Protein 2XU2 (pdb70)

Structure (mmCIF, N/CA/C/O backbone):
data_2XU2
#
_entry.id   2XU2
#
_cell.length_a   90.830
_cell.length_b   90.830
_cell.length_c   118.850
_cell.angle_alpha   90.00
_cell.angle_beta   90.00
_cell.angle_gamma   90.00
#
_symmetry.space_group_name_H-M   'I 41 2 2'
#
loop_
_entity.id
_entity.type
_entity.pdbx_description
1 polymer 'UPF0271 PROTEIN PA4511'
2 non-polymer 'CITRIC ACID'
3 water water
#
loop_
_atom_site.group_PDB
_atom_site.id
_atom_site.type_symbol
_atom_site.label_atom_id
_atom_site.label_alt_id
_atom_site.label_comp_id
_atom_site.label_asym_id
_atom_site.label_entity_id
_atom_site.label_seq_id
_atom_site.pdbx_PDB_ins_code
_atom_site.Cartn_x
_atom_site.Cartn_y
_atom_site.Cartn_z
_atom_site.occupancy
_atom_site.B_iso_or_equiv
_atom_site.auth_seq_id
_atom_site.auth_comp_id
_atom_site.auth_asym_id
_atom_site.auth_atom_id
_atom_site.pdbx_PDB_model_num
ATOM 1 N N . ARG A 1 8 ? 13.486 7.157 4.139 1.00 76.20 8 ARG A N 1
ATOM 2 C CA . ARG A 1 8 ? 12.913 6.123 5.042 1.00 74.00 8 ARG A CA 1
ATOM 3 C C . ARG A 1 8 ? 13.962 5.636 6.070 1.00 73.88 8 ARG A C 1
ATOM 4 O O . ARG A 1 8 ? 14.185 6.309 7.084 1.00 73.71 8 ARG A O 1
ATOM 6 N N . ILE A 1 9 ? 14.618 4.500 5.812 1.00 67.43 9 ILE A N 1
ATOM 7 C CA . ILE A 1 9 ? 15.557 3.915 6.785 1.00 65.14 9 ILE A CA 1
ATOM 8 C C . ILE A 1 9 ? 16.887 4.673 6.817 1.00 64.09 9 ILE A C 1
ATOM 9 O O . ILE A 1 9 ? 17.370 5.140 5.787 1.00 64.41 9 ILE A O 1
ATOM 14 N N . LEU A 1 10 ? 17.457 4.805 8.014 1.00 63.70 10 LEU A N 1
ATOM 15 C CA . LEU A 1 10 ? 18.700 5.554 8.220 1.00 60.52 10 LEU A CA 1
ATOM 16 C C . LEU A 1 10 ? 19.889 4.602 8.163 1.00 55.71 10 LEU A C 1
ATOM 17 O O . LEU A 1 10 ? 19.793 3.471 8.621 1.00 52.54 10 LEU A O 1
ATOM 22 N N . LEU A 1 11 ? 20.993 5.066 7.582 1.00 54.14 11 LEU A N 1
ATOM 23 C CA . LEU A 1 11 ? 22.255 4.314 7.575 1.00 54.15 11 LEU A CA 1
ATOM 24 C C . LEU A 1 11 ? 23.137 4.710 8.741 1.00 52.81 11 LEU A C 1
ATOM 25 O O . LEU A 1 11 ? 23.411 5.899 8.936 1.00 51.19 11 LEU A O 1
ATOM 30 N N . ASN A 1 12 ? 23.601 3.713 9.494 1.00 51.32 12 ASN A N 1
ATOM 31 C CA . ASN A 1 12 ? 24.558 3.948 10.581 1.00 49.93 12 ASN A CA 1
ATOM 32 C C . ASN A 1 12 ? 25.883 3.224 10.329 1.00 48.56 12 ASN A C 1
ATOM 33 O O . ASN A 1 12 ? 25.958 2.314 9.501 1.00 48.04 12 ASN A O 1
ATOM 38 N N . CYS A 1 13 ? 26.937 3.661 11.009 1.00 47.38 13 CYS A N 1
ATOM 39 C CA . CYS A 1 13 ? 28.264 3.073 10.805 1.00 47.91 13 CYS A CA 1
ATOM 40 C C . CYS A 1 13 ? 29.169 3.383 11.982 1.00 47.47 13 CYS A C 1
ATOM 41 O O . CYS A 1 13 ? 29.269 4.536 12.410 1.00 49.93 13 CYS A O 1
ATOM 44 N N . ASP A 1 14 ? 29.817 2.350 12.504 1.00 46.16 14 ASP A N 1
ATOM 45 C CA . ASP A 1 14 ? 30.743 2.500 13.614 1.00 46.79 14 ASP A CA 1
ATOM 46 C C . ASP A 1 14 ? 32.014 3.197 13.144 1.00 47.02 14 ASP A C 1
ATOM 47 O O . ASP A 1 14 ? 32.708 2.697 12.261 1.00 53.18 14 ASP A O 1
ATOM 52 N N . MET A 1 15 ? 32.315 4.345 13.744 1.00 47.58 15 MET A N 1
ATOM 53 C CA . MET A 1 15 ? 33.430 5.192 13.311 1.00 48.21 15 MET A CA 1
ATOM 54 C C . MET A 1 15 ? 34.178 5.801 14.513 1.00 47.74 15 MET A C 1
ATOM 55 O O . MET A 1 15 ? 33.760 5.652 15.653 1.00 47.33 15 MET A O 1
ATOM 60 N N . GLY A 1 16 ? 35.288 6.483 14.244 1.00 47.87 16 GLY A N 1
ATOM 61 C CA . GLY A 1 16 ? 36.159 7.009 15.292 1.00 47.16 16 GLY A CA 1
ATOM 62 C C . GLY A 1 16 ? 36.778 5.895 16.112 1.00 46.16 16 GLY A C 1
ATOM 63 O O . GLY A 1 16 ? 36.965 6.035 17.328 1.00 44.61 16 GLY A O 1
ATOM 64 N N . GLU A 1 17 ? 37.078 4.783 15.433 1.00 45.70 17 GLU A N 1
ATOM 65 C CA . GLU A 1 17 ? 37.544 3.557 16.076 1.00 43.41 17 GLU A CA 1
ATOM 66 C C . GLU A 1 17 ? 39.050 3.340 15.900 1.00 41.83 17 GLU A C 1
ATOM 67 O O . GLU A 1 17 ? 39.615 2.316 16.340 1.00 40.20 17 GLU A O 1
ATOM 73 N N . SER A 1 18 ? 39.698 4.322 15.290 1.00 38.92 18 SER A N 1
ATOM 74 C CA . SER A 1 18 ? 41.156 4.437 15.351 1.00 39.91 18 SER A CA 1
ATOM 75 C C . SER A 1 18 ? 41.588 4.633 16.808 1.00 37.16 18 SER A C 1
ATOM 76 O O . SER A 1 18 ? 40.762 4.935 17.673 1.00 36.93 18 SER A O 1
ATOM 79 N N . PHE A 1 19 ? 42.875 4.445 17.072 1.00 36.81 19 PHE A N 1
ATOM 80 C CA . PHE A 1 19 ? 43.420 4.532 18.431 1.00 35.75 19 PHE A CA 1
ATOM 81 C C . PHE A 1 19 ? 44.922 4.735 18.340 1.00 37.46 19 PHE A C 1
ATOM 82 O O . PHE A 1 19 ? 45.623 3.951 17.700 1.00 41.75 19 PHE A O 1
ATOM 90 N N . GLY A 1 20 ? 45.405 5.809 18.954 1.00 38.80 20 GLY A N 1
ATOM 91 C CA . GLY A 1 20 ? 46.797 6.257 18.806 1.00 37.95 20 GLY A CA 1
ATOM 92 C C . GLY A 1 20 ? 47.260 6.338 17.370 1.00 38.37 20 GLY A C 1
ATOM 93 O O . GLY A 1 20 ? 46.615 6.968 16.543 1.00 43.85 20 GLY A O 1
ATOM 94 N N . ALA A 1 21 ? 48.372 5.668 17.081 1.00 38.02 21 ALA A N 1
ATOM 95 C CA . ALA A 1 21 ? 48.938 5.572 15.737 1.00 40.00 21 ALA A CA 1
ATOM 96 C C . ALA A 1 21 ? 48.198 4.589 14.824 1.00 40.55 21 ALA A C 1
ATOM 97 O O . ALA A 1 21 ? 48.463 4.581 13.630 1.00 41.90 21 ALA A O 1
ATOM 99 N N . TRP A 1 22 ? 47.305 3.761 15.387 1.00 39.68 22 TRP A N 1
ATOM 100 C CA . TRP A 1 22 ? 46.552 2.769 14.610 1.00 41.65 22 TRP A CA 1
ATOM 101 C C . TRP A 1 22 ? 45.271 3.319 14.005 1.00 44.17 22 TRP A C 1
ATOM 102 O O . TRP A 1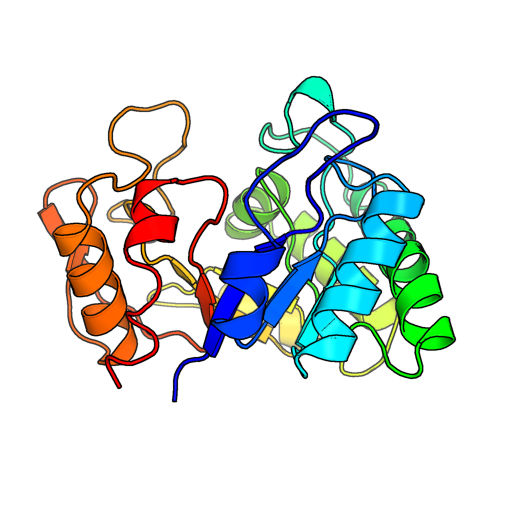 22 ? 44.454 3.957 14.687 1.00 45.20 22 TRP A O 1
ATOM 113 N N . ARG A 1 23 ? 45.078 3.001 12.737 1.00 49.39 23 ARG A N 1
ATOM 114 C CA . ARG A 1 23 ? 43.895 3.396 11.996 1.00 55.55 23 ARG A CA 1
ATOM 115 C C . ARG A 1 23 ? 42.896 2.231 11.929 1.00 52.74 23 ARG A C 1
ATOM 116 O O . ARG A 1 23 ? 43.275 1.092 11.683 1.00 54.24 23 ARG A O 1
ATOM 124 N N . MET A 1 24 ? 41.625 2.527 12.173 1.00 50.56 24 MET A N 1
ATOM 125 C CA . MET A 1 24 ? 40.544 1.590 11.881 1.00 52.59 24 MET A CA 1
ATOM 126 C C . MET A 1 24 ? 39.525 2.247 10.951 1.00 52.80 24 MET A C 1
ATOM 127 O O . MET A 1 24 ? 39.225 3.439 11.072 1.00 50.77 24 MET A O 1
ATOM 132 N N . GLY A 1 25 ? 39.002 1.451 10.025 1.00 49.91 25 GLY A N 1
ATOM 133 C CA . GLY A 1 25 ? 37.992 1.902 9.078 1.00 50.20 25 GLY A CA 1
ATOM 134 C C . GLY A 1 25 ? 38.530 2.867 8.047 1.00 52.05 25 GLY A C 1
ATOM 135 O O . GLY A 1 25 ? 39.729 2.883 7.756 1.00 52.19 25 GLY A O 1
ATOM 136 N N . ASP A 1 26 ? 37.624 3.676 7.499 1.00 54.21 26 ASP A N 1
ATOM 137 C CA . ASP A 1 26 ? 37.969 4.723 6.543 1.00 55.46 26 ASP A CA 1
ATOM 138 C C . ASP A 1 26 ? 36.931 5.831 6.690 1.00 53.18 26 ASP A C 1
ATOM 139 O O . ASP A 1 26 ? 36.125 6.071 5.789 1.00 52.35 26 ASP A O 1
ATOM 144 N N . ASP A 1 27 ? 36.972 6.497 7.839 1.00 49.90 27 ASP A N 1
ATOM 145 C CA . ASP A 1 27 ? 35.942 7.453 8.250 1.00 50.46 27 ASP A CA 1
ATOM 146 C C . ASP A 1 27 ? 35.702 8.579 7.254 1.00 51.32 27 ASP A C 1
ATOM 147 O O . ASP A 1 27 ? 34.577 9.030 7.100 1.00 50.25 27 ASP A O 1
ATOM 152 N N . VAL A 1 28 ? 36.762 9.030 6.589 1.00 52.79 28 VAL A N 1
ATOM 153 C CA . VAL A 1 28 ? 36.661 10.126 5.622 1.00 54.23 28 VAL A CA 1
ATOM 154 C C . VAL A 1 28 ? 35.778 9.764 4.423 1.00 55.80 28 VAL A C 1
ATOM 155 O O . VAL A 1 28 ? 35.110 10.630 3.857 1.00 55.82 28 VAL A O 1
ATOM 159 N N . HIS A 1 29 ? 35.767 8.487 4.051 1.00 57.79 29 HIS A N 1
ATOM 160 C CA . HIS A 1 29 ? 34.936 8.013 2.941 1.00 61.11 29 HIS A CA 1
ATOM 161 C C . HIS A 1 29 ? 33.511 7.708 3.401 1.00 59.65 29 HIS A C 1
ATOM 162 O O . HIS A 1 29 ? 32.547 8.059 2.731 1.00 58.75 29 HIS A O 1
ATOM 169 N N . SER A 1 30 ? 33.387 7.082 4.560 1.00 57.22 30 SER A N 1
ATOM 170 C CA . SER A 1 30 ? 32.110 6.563 5.008 1.00 58.24 30 SER A CA 1
ATOM 171 C C . SER A 1 30 ? 31.205 7.636 5.593 1.00 57.08 30 SER A C 1
ATOM 172 O O . SER A 1 30 ? 29.982 7.533 5.512 1.00 55.52 30 SER A O 1
ATOM 175 N N . MET A 1 31 ? 31.803 8.664 6.182 1.00 54.57 31 MET A N 1
ATOM 176 C CA . MET A 1 31 ? 31.030 9.704 6.862 1.00 56.11 31 MET A CA 1
ATOM 177 C C . MET A 1 31 ? 30.027 10.424 5.942 1.00 55.93 31 MET A C 1
ATOM 178 O O . MET A 1 31 ? 28.875 10.635 6.340 1.00 54.58 31 MET A O 1
ATOM 183 N N . PRO A 1 32 ? 30.453 10.803 4.719 1.00 56.93 32 PRO A N 1
ATOM 184 C CA . PRO A 1 32 ? 29.512 11.500 3.829 1.00 60.95 32 PRO A CA 1
ATOM 185 C C . PRO A 1 32 ? 28.371 10.647 3.289 1.00 59.55 32 PRO A C 1
ATOM 186 O O . PRO A 1 32 ? 27.462 11.187 2.662 1.00 63.63 32 PRO A O 1
ATOM 190 N N . LEU A 1 33 ? 28.422 9.335 3.507 1.00 58.03 33 LEU A N 1
ATOM 191 C CA . LEU A 1 33 ? 27.427 8.429 2.941 1.00 57.15 33 LEU A CA 1
ATOM 192 C C . LEU A 1 33 ? 26.372 7.967 3.956 1.00 55.83 33 LEU A C 1
ATOM 193 O O . LEU A 1 33 ? 25.372 7.340 3.574 1.00 57.75 33 LEU A O 1
ATOM 198 N N . VAL A 1 34 ? 26.574 8.285 5.234 1.00 54.01 34 VAL A N 1
ATOM 199 C CA . VAL A 1 34 ? 25.697 7.778 6.298 1.00 52.74 34 VAL A CA 1
ATOM 200 C C . VAL A 1 34 ? 24.914 8.896 6.992 1.00 53.46 34 VAL A C 1
ATOM 201 O O . VAL A 1 34 ? 25.233 10.078 6.863 1.00 56.21 34 VAL A O 1
ATOM 205 N N . ASP A 1 35 ? 23.870 8.504 7.712 1.00 56.20 35 ASP A N 1
ATOM 206 C CA . ASP A 1 35 ? 23.047 9.447 8.471 1.00 57.49 35 ASP A CA 1
ATOM 207 C C . ASP A 1 35 ? 23.482 9.550 9.927 1.00 54.80 35 ASP A C 1
ATOM 208 O O . ASP A 1 35 ? 23.207 10.551 10.593 1.00 54.68 35 ASP A O 1
ATOM 213 N N . GLN A 1 36 ? 24.172 8.511 10.396 1.00 52.65 36 GLN A N 1
ATOM 214 C CA . GLN A 1 36 ? 24.428 8.289 11.809 1.00 50.19 36 GLN A CA 1
ATOM 215 C C . GLN A 1 36 ? 25.851 7.742 12.015 1.00 48.57 36 GLN A C 1
ATOM 216 O O . GLN A 1 36 ? 26.233 6.745 11.396 1.00 52.84 36 GLN A O 1
ATOM 222 N N . ALA A 1 37 ? 26.626 8.399 12.872 1.00 46.62 37 ALA A N 1
ATOM 223 C CA . ALA A 1 37 ? 28.013 8.004 13.172 1.00 45.83 37 ALA A CA 1
ATOM 224 C C . ALA A 1 37 ? 28.094 7.557 14.621 1.00 44.69 37 ALA A C 1
ATOM 225 O O . ALA A 1 37 ? 27.971 8.382 15.519 1.00 41.72 37 ALA A O 1
ATOM 227 N N . ASN A 1 38 ? 28.266 6.250 14.833 1.00 42.74 38 ASN A N 1
ATOM 228 C CA . ASN A 1 38 ? 28.389 5.671 16.171 1.00 41.35 38 ASN A CA 1
ATOM 229 C C . ASN A 1 38 ? 29.863 5.770 16.589 1.00 41.87 38 ASN A C 1
ATOM 230 O O . ASN A 1 38 ? 30.693 4.981 16.137 1.00 40.09 38 ASN A O 1
ATOM 235 N N . LEU A 1 39 ? 30.204 6.763 17.413 1.00 41.71 39 LEU A N 1
ATOM 236 C CA . LEU A 1 39 ? 31.621 7.064 17.700 1.00 39.59 39 LEU A CA 1
ATOM 237 C C . LEU A 1 39 ? 32.137 6.410 18.982 1.00 38.31 39 LEU A C 1
ATOM 238 O O . LEU A 1 39 ? 31.499 6.475 20.029 1.00 36.40 39 LEU A O 1
ATOM 243 N N . ALA A 1 40 ? 33.307 5.783 18.883 1.00 39.29 40 ALA A N 1
ATOM 244 C CA . ALA A 1 40 ? 33.950 5.142 20.030 1.00 38.21 40 ALA A CA 1
ATOM 245 C C . ALA A 1 40 ? 34.207 6.153 21.148 1.00 38.61 40 ALA A C 1
ATOM 246 O O . ALA A 1 40 ? 34.326 7.367 20.895 1.00 36.69 40 ALA A O 1
ATOM 248 N N . CYS A 1 41 ? 34.328 5.644 22.377 1.00 37.57 41 CYS A N 1
ATOM 249 C CA . CYS A 1 41 ? 34.489 6.506 23.556 1.00 37.88 41 CYS A CA 1
ATOM 250 C C . CYS A 1 41 ? 35.711 6.152 24.424 1.00 38.42 41 CYS A C 1
ATOM 251 O O . CYS A 1 41 ? 35.747 6.498 25.602 1.00 38.61 41 CYS A O 1
ATOM 254 N N . GLY A 1 42 ? 36.700 5.460 23.844 1.00 37.43 42 GLY A N 1
ATOM 255 C CA . GLY A 1 42 ? 37.971 5.212 24.509 1.00 36.09 42 GLY A CA 1
ATOM 256 C C . GLY A 1 42 ? 38.110 3.907 25.266 1.00 38.36 42 GLY A C 1
ATOM 257 O O . GLY A 1 42 ? 39.168 3.641 25.833 1.00 38.35 42 GLY A O 1
ATOM 258 N N . PHE A 1 43 ? 37.060 3.090 25.275 1.00 36.75 43 PHE A N 1
ATOM 259 C CA . PHE A 1 43 ? 37.076 1.833 26.019 1.00 36.10 43 PHE A CA 1
ATOM 260 C C . PHE A 1 43 ? 37.436 0.666 25.110 1.00 36.75 43 PHE A C 1
ATOM 261 O O . PHE A 1 43 ? 38.097 -0.270 25.556 1.00 37.24 43 PHE A O 1
ATOM 269 N N . HIS A 1 44 ? 36.984 0.696 23.855 1.00 35.90 44 HIS A N 1
ATOM 270 C CA . HIS A 1 44 ? 37.426 -0.310 22.864 1.00 36.71 44 HIS A CA 1
ATOM 271 C C . HIS A 1 44 ? 38.293 0.276 21.761 1.00 38.14 44 HIS A C 1
ATOM 272 O O . HIS A 1 44 ? 38.879 -0.462 20.955 1.00 40.61 44 HIS A O 1
ATOM 279 N N . ALA A 1 45 ? 38.364 1.605 21.741 1.00 36.21 45 ALA A N 1
ATOM 280 C CA . ALA A 1 45 ? 38.922 2.353 20.636 1.00 37.55 45 ALA A CA 1
ATOM 281 C C . ALA A 1 45 ? 38.594 3.822 20.881 1.00 37.77 45 ALA A C 1
ATOM 282 O O . ALA A 1 45 ? 37.833 4.147 21.785 1.00 35.67 45 ALA A O 1
ATOM 284 N N . GLY A 1 46 ? 39.144 4.692 20.046 1.00 38.57 46 GLY A N 1
ATOM 285 C CA . GLY A 1 46 ? 38.844 6.112 20.107 1.00 40.31 46 GLY A CA 1
ATOM 286 C C . GLY A 1 46 ? 39.468 6.797 21.303 1.00 38.12 46 GLY A C 1
ATOM 287 O O . GLY A 1 46 ? 38.775 7.101 22.262 1.00 38.08 46 GLY A O 1
ATOM 288 N N . ASP A 1 47 ? 40.778 7.026 21.247 1.00 41.75 47 ASP A N 1
ATOM 289 C CA . ASP A 1 47 ? 41.460 7.929 22.202 1.00 43.80 47 ASP A CA 1
ATOM 290 C C . ASP A 1 47 ? 40.884 9.355 22.088 1.00 44.00 47 ASP A C 1
ATOM 291 O O . ASP A 1 47 ? 40.137 9.648 21.157 1.00 43.60 47 ASP A O 1
ATOM 296 N N . PRO A 1 48 ? 41.211 10.243 23.042 1.00 44.20 48 PRO A N 1
ATOM 297 C CA . PRO A 1 48 ? 40.573 11.563 23.008 1.00 43.56 48 PRO A CA 1
ATOM 298 C C . PRO A 1 48 ? 40.761 12.355 21.701 1.00 43.12 48 PRO A C 1
ATOM 299 O O . PRO A 1 48 ? 39.788 12.912 21.192 1.00 42.77 48 PRO A O 1
ATOM 303 N N . LEU A 1 49 ? 41.974 12.373 21.150 1.00 43.06 49 LEU A N 1
ATOM 304 C CA . LEU A 1 49 ? 42.243 13.096 19.881 1.00 42.85 49 LEU A CA 1
ATOM 305 C C . LEU A 1 49 ? 41.491 12.482 18.683 1.00 41.66 49 LEU A C 1
ATOM 306 O O . LEU A 1 49 ? 40.889 13.200 17.901 1.00 39.79 49 LEU A O 1
ATOM 311 N N . THR A 1 50 ? 41.487 11.153 18.569 1.00 42.03 50 THR A N 1
ATOM 312 C CA . THR A 1 50 ? 40.641 10.469 17.580 1.00 42.31 50 THR A CA 1
ATOM 313 C C . THR A 1 50 ? 39.162 10.845 17.719 1.00 42.00 50 THR A C 1
ATOM 314 O O . THR A 1 50 ? 38.456 11.030 16.722 1.00 40.90 50 THR A O 1
ATOM 318 N N . MET A 1 51 ? 38.702 10.975 18.959 1.00 42.85 51 MET A N 1
ATOM 319 C CA . MET A 1 51 ? 37.314 11.350 19.230 1.00 41.36 51 MET A CA 1
ATOM 320 C C . MET A 1 51 ? 36.999 12.751 18.738 1.00 42.67 51 MET A C 1
ATOM 321 O O . MET A 1 51 ? 35.995 12.957 18.052 1.00 42.08 51 MET A O 1
ATOM 326 N N . ARG A 1 52 ? 37.866 13.702 19.073 1.00 42.48 52 ARG A N 1
ATOM 327 C CA . ARG A 1 52 ? 37.751 15.064 18.563 1.00 44.95 52 ARG A CA 1
ATOM 328 C C . ARG A 1 52 ? 37.656 15.058 17.041 1.00 46.16 52 ARG A C 1
ATOM 329 O O . ARG A 1 52 ? 36.797 15.721 16.473 1.00 48.54 52 ARG A O 1
ATOM 337 N N . ARG A 1 53 ? 38.541 14.307 16.386 1.00 48.39 53 ARG A N 1
ATOM 338 C CA . ARG A 1 53 ? 38.569 14.248 14.922 1.00 49.81 53 ARG A CA 1
ATOM 339 C C . ARG A 1 53 ? 37.305 13.634 14.319 1.00 46.88 53 ARG A C 1
ATOM 340 O O . ARG A 1 53 ? 36.767 14.153 13.346 1.00 47.16 53 ARG A O 1
ATOM 348 N N . ALA A 1 54 ? 36.825 12.545 14.909 1.00 44.28 54 ALA A N 1
ATOM 349 C CA . ALA A 1 54 ? 35.591 11.899 14.449 1.00 44.26 54 ALA A CA 1
ATOM 350 C C . ALA A 1 54 ? 34.398 12.8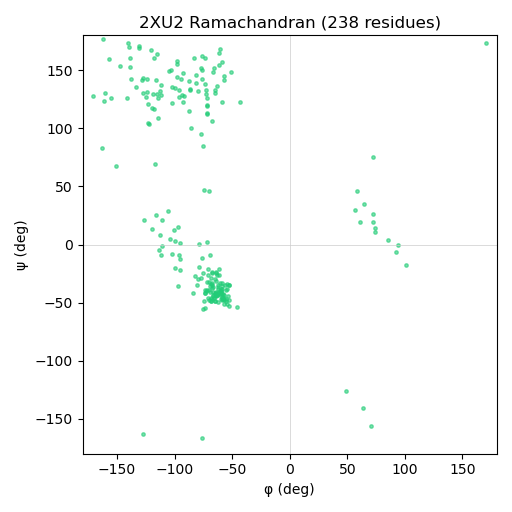39 14.549 1.00 42.94 54 ALA A C 1
ATOM 351 O O . ALA A 1 54 ? 33.566 12.874 13.647 1.00 44.20 54 ALA A O 1
ATOM 353 N N . VAL A 1 55 ? 34.335 13.617 15.627 1.00 43.03 55 VAL A N 1
ATOM 354 C CA . VAL A 1 55 ? 33.246 14.579 15.831 1.00 43.86 55 VAL A CA 1
ATOM 355 C C . VAL A 1 55 ? 33.323 15.729 14.821 1.00 45.55 55 VAL A C 1
ATOM 356 O O . VAL A 1 55 ? 32.331 16.054 14.189 1.00 44.90 55 VAL A O 1
ATOM 360 N N . GLU A 1 56 ? 34.504 16.325 14.659 1.00 49.34 56 GLU A N 1
ATOM 361 C CA . GLU A 1 56 ? 34.716 17.379 13.644 1.00 49.96 56 GLU A CA 1
ATOM 362 C C . GLU A 1 56 ? 34.291 16.885 12.255 1.00 49.46 56 GLU A C 1
ATOM 363 O O . GLU A 1 56 ? 33.639 17.606 11.514 1.00 52.94 56 GLU A O 1
ATOM 369 N N . LEU A 1 57 ? 34.676 15.658 11.909 1.00 46.80 57 LEU A N 1
ATOM 370 C CA . LEU A 1 57 ? 34.325 15.067 10.615 1.00 48.36 57 LEU A CA 1
ATOM 371 C C . LEU A 1 57 ? 32.809 14.874 10.480 1.00 48.43 57 LEU A C 1
ATOM 372 O O . LEU A 1 57 ? 32.241 15.146 9.416 1.00 48.10 57 LEU A O 1
ATOM 377 N N . ALA A 1 58 ? 32.158 14.417 11.555 1.00 47.00 58 ALA A N 1
ATOM 378 C CA . ALA A 1 58 ? 30.698 14.233 11.544 1.00 48.13 58 ALA A CA 1
ATOM 379 C C . ALA A 1 58 ? 29.966 15.575 11.427 1.00 49.65 58 ALA A C 1
ATOM 380 O O . ALA A 1 58 ? 29.006 15.701 10.674 1.00 49.67 58 ALA A O 1
ATOM 382 N N . VAL A 1 59 ? 30.435 16.554 12.199 1.00 49.17 59 VAL A N 1
ATOM 383 C CA . VAL A 1 59 ? 29.897 17.907 12.217 1.00 51.72 59 VAL A CA 1
ATOM 384 C C . VAL A 1 59 ? 29.980 18.530 10.815 1.00 55.24 59 VAL A C 1
ATOM 385 O O . VAL A 1 59 ? 29.040 19.162 10.330 1.00 54.84 59 VAL A O 1
ATOM 389 N N . ARG A 1 60 ? 31.121 18.303 10.181 1.00 56.31 60 ARG A N 1
ATOM 390 C CA . ARG A 1 60 ? 31.439 18.792 8.850 1.00 59.72 60 ARG A CA 1
ATOM 391 C C . ARG A 1 60 ? 30.538 18.234 7.748 1.00 62.84 60 ARG A C 1
ATOM 392 O O . ARG A 1 60 ? 30.399 18.856 6.693 1.00 58.07 60 ARG A O 1
ATOM 400 N N . HIS A 1 61 ? 29.938 17.064 7.982 1.00 65.31 61 HIS A N 1
ATOM 401 C CA . HIS A 1 61 ? 29.070 16.427 6.976 1.00 64.63 61 HIS A CA 1
ATOM 402 C C . HIS A 1 61 ? 27.593 16.363 7.377 1.00 63.13 61 HIS A C 1
ATOM 403 O O . HIS A 1 61 ? 26.798 15.741 6.680 1.00 64.34 61 HIS A O 1
ATOM 410 N N . GLY A 1 62 ? 27.221 17.020 8.472 1.00 61.07 62 GLY A N 1
ATOM 411 C CA . GLY A 1 62 ? 25.820 17.056 8.900 1.00 62.31 62 GLY A CA 1
ATOM 412 C C . GLY A 1 62 ? 25.290 15.753 9.480 1.00 60.64 62 GLY A C 1
ATOM 413 O O . GLY A 1 62 ? 24.073 15.553 9.561 1.00 65.40 62 GLY A O 1
ATOM 414 N N . VAL A 1 63 ? 26.191 14.873 9.909 1.00 57.09 63 VAL A N 1
ATOM 415 C CA . VAL A 1 63 ? 25.802 13.548 10.402 1.00 54.87 63 VAL A CA 1
ATOM 416 C C . VAL A 1 63 ? 25.463 13.547 11.895 1.00 53.98 63 VAL A C 1
ATOM 417 O O . VAL A 1 63 ? 26.123 14.196 12.697 1.00 56.73 63 VAL A O 1
ATOM 421 N N . SER A 1 64 ? 24.431 12.798 12.255 1.00 55.19 64 SER A N 1
ATOM 422 C CA . SER A 1 64 ? 23.995 12.660 13.647 1.00 55.18 64 SER A CA 1
ATOM 423 C C . SER A 1 64 ? 24.997 11.778 14.434 1.00 52.71 64 SER A C 1
ATOM 424 O O . SER A 1 64 ? 25.405 10.720 13.967 1.00 48.14 64 SER A O 1
ATOM 427 N N . ILE A 1 65 ? 25.398 12.226 15.618 1.00 49.78 65 ILE A N 1
ATOM 428 C CA . ILE A 1 65 ? 26.445 11.552 16.367 1.00 48.47 65 ILE A CA 1
ATOM 429 C C . ILE A 1 65 ? 25.849 10.723 17.492 1.00 47.95 65 ILE A C 1
ATOM 430 O O . ILE A 1 65 ? 25.160 11.257 18.357 1.00 51.64 65 ILE A O 1
ATOM 435 N N . GLY A 1 66 ? 26.120 9.422 17.485 1.00 44.89 66 GLY A N 1
ATOM 436 C CA . GLY A 1 66 ? 25.796 8.574 18.626 1.00 44.59 66 GLY A CA 1
ATOM 437 C C . GLY A 1 66 ? 27.023 8.199 19.451 1.00 42.45 66 GLY A C 1
ATOM 438 O O . GLY A 1 66 ? 28.138 8.088 18.936 1.00 42.11 66 GLY A O 1
ATOM 439 N N . ALA A 1 67 ? 26.815 8.003 20.743 1.00 41.00 67 ALA A N 1
ATOM 440 C CA . ALA A 1 67 ? 27.863 7.473 21.603 1.00 41.57 67 ALA A CA 1
ATOM 441 C C . ALA A 1 67 ? 27.884 5.965 21.380 1.00 40.96 67 ALA A C 1
ATOM 442 O O . ALA A 1 67 ? 26.836 5.324 21.377 1.00 43.18 67 ALA A O 1
ATOM 444 N N . HIS A 1 68 ? 29.075 5.414 21.177 1.00 39.48 68 HIS A N 1
ATOM 445 C CA . HIS A 1 68 ? 29.260 3.991 20.886 1.00 40.17 68 HIS A CA 1
ATOM 446 C C . HIS A 1 68 ? 30.088 3.339 22.017 1.00 40.19 68 HIS A C 1
ATOM 447 O O . HIS A 1 68 ? 31.234 2.947 21.801 1.00 38.33 68 HIS A O 1
ATOM 454 N N . PRO A 1 69 ? 29.501 3.223 23.223 1.00 38.70 69 PRO A N 1
ATOM 455 C CA . PRO A 1 69 ? 30.236 2.745 24.398 1.00 38.49 69 PRO A CA 1
ATOM 456 C C . PRO A 1 69 ? 30.450 1.241 24.416 1.00 38.57 69 PRO A C 1
ATOM 457 O O . PRO A 1 69 ? 29.644 0.502 23.865 1.00 38.71 69 PRO A O 1
ATOM 461 N N . ALA A 1 70 ? 31.532 0.806 25.059 1.00 38.54 70 ALA A N 1
ATOM 462 C CA . ALA A 1 70 ? 31.907 -0.600 25.109 1.00 37.72 70 ALA A CA 1
ATOM 463 C C . ALA A 1 70 ? 32.410 -0.975 26.492 1.00 38.99 70 ALA A C 1
ATOM 464 O O . ALA A 1 70 ? 32.629 -0.111 27.357 1.00 36.52 70 ALA A O 1
ATOM 466 N N . TYR A 1 71 ? 32.572 -2.282 26.680 1.00 36.86 71 TYR A N 1
ATOM 467 C CA . TYR A 1 71 ? 33.308 -2.825 27.798 1.00 38.38 71 TYR A CA 1
ATOM 468 C C . TYR A 1 71 ? 34.754 -2.334 27.702 1.00 37.03 71 TYR A C 1
ATOM 469 O O . TYR A 1 71 ? 35.237 -2.039 26.608 1.00 36.46 71 TYR A O 1
ATOM 478 N N . PRO A 1 72 ? 35.450 -2.260 28.843 1.00 37.61 72 PRO A N 1
ATOM 479 C CA . PRO A 1 72 ? 36.854 -1.866 28.839 1.00 38.72 72 PRO A CA 1
ATOM 480 C C . PRO A 1 72 ? 37.734 -3.023 28.369 1.00 40.07 72 PRO A C 1
ATOM 481 O O . PRO A 1 72 ? 38.101 -3.885 29.166 1.00 43.00 72 PRO A O 1
ATOM 485 N N . ASP A 1 73 ? 38.049 -3.035 27.074 1.00 40.45 73 ASP A N 1
ATOM 486 C CA . ASP A 1 73 ? 38.788 -4.136 26.466 1.00 42.18 73 ASP A CA 1
ATOM 487 C C . ASP A 1 73 ? 39.370 -3.713 25.127 1.00 41.04 73 ASP A C 1
ATOM 488 O O . ASP A 1 73 ? 38.782 -4.006 24.071 1.00 40.51 73 ASP A O 1
ATOM 493 N N . LEU A 1 74 ? 40.533 -3.055 25.178 1.00 40.49 74 LEU A N 1
ATOM 494 C CA . LEU A 1 74 ? 41.177 -2.504 23.972 1.00 41.42 74 LEU A CA 1
ATOM 495 C C . LEU A 1 74 ? 41.738 -3.591 23.077 1.00 41.15 74 LEU A C 1
ATOM 496 O O . LEU A 1 74 ? 41.582 -3.545 21.865 1.00 41.62 74 LEU A O 1
ATOM 501 N N . SER A 1 75 ? 42.436 -4.550 23.671 1.00 41.35 75 SER A N 1
ATOM 502 C CA . SER A 1 75 ? 43.069 -5.599 22.889 1.00 41.32 75 SER A CA 1
ATOM 503 C C . SER A 1 75 ? 42.046 -6.512 22.220 1.00 41.71 75 SER A C 1
ATOM 504 O O . SER A 1 75 ? 42.346 -7.132 21.194 1.00 43.30 75 SER A O 1
ATOM 507 N N . GLY A 1 76 ? 40.841 -6.588 22.780 1.00 41.92 76 GLY A N 1
ATOM 508 C CA . GLY A 1 76 ? 39.735 -7.353 22.165 1.00 42.05 76 GLY A CA 1
ATOM 509 C C . GLY A 1 76 ? 38.772 -6.531 21.307 1.00 41.60 76 GLY A C 1
ATOM 510 O O . GLY A 1 76 ? 37.793 -7.068 20.783 1.00 41.04 76 GLY A O 1
ATOM 511 N N . PHE A 1 77 ? 39.046 -5.229 21.177 1.00 41.60 77 PHE A N 1
ATOM 512 C CA . PHE A 1 77 ? 38.204 -4.294 20.409 1.00 42.21 77 PHE A CA 1
ATOM 513 C C . PHE A 1 77 ? 36.746 -4.276 20.919 1.00 42.78 77 PHE A C 1
ATOM 514 O O . PHE A 1 77 ? 35.806 -4.007 20.161 1.00 40.00 77 PHE A O 1
ATOM 522 N N . GLY A 1 78 ? 36.572 -4.543 22.215 1.00 42.62 78 GLY A N 1
ATOM 523 C CA . GLY A 1 78 ? 35.244 -4.596 22.825 1.00 43.71 78 GLY A CA 1
ATOM 524 C C . GLY A 1 78 ? 34.274 -5.641 22.270 1.00 42.67 78 GLY A C 1
ATOM 525 O O . GLY A 1 78 ? 33.058 -5.535 22.486 1.00 40.12 78 GLY A O 1
ATOM 526 N N . ARG A 1 79 ? 34.807 -6.656 21.592 1.00 40.67 79 ARG A N 1
ATOM 527 C CA . ARG A 1 79 ? 33.994 -7.713 20.981 1.00 40.45 79 ARG A CA 1
ATOM 528 C C . ARG A 1 79 ? 33.951 -9.012 21.799 1.00 41.60 79 ARG A C 1
ATOM 529 O O . ARG A 1 79 ? 33.496 -10.040 21.311 1.00 40.56 79 ARG A O 1
ATOM 537 N N . ARG A 1 80 ? 34.413 -8.947 23.048 1.00 40.89 80 ARG A N 1
ATOM 538 C CA . ARG A 1 80 ? 34.408 -10.080 23.948 1.00 40.71 80 ARG A CA 1
ATOM 539 C C . ARG A 1 80 ? 33.547 -9.745 25.145 1.00 40.62 80 ARG A C 1
ATOM 540 O O . ARG A 1 80 ? 33.740 -8.708 25.781 1.00 40.21 80 ARG A O 1
ATOM 548 N N . SER A 1 81 ? 32.618 -10.631 25.474 1.00 41.10 81 SER A N 1
ATOM 549 C CA . SER A 1 81 ? 31.766 -10.428 26.637 1.00 41.79 81 SER A CA 1
ATOM 550 C C . SER A 1 81 ? 32.578 -10.464 27.915 1.00 40.89 81 SER A C 1
ATOM 551 O O . SER A 1 81 ? 33.435 -11.322 28.102 1.00 41.08 81 SER A O 1
ATOM 554 N N . LEU A 1 82 ? 32.321 -9.473 28.762 1.00 42.04 82 LEU A N 1
ATOM 555 C CA . LEU A 1 82 ? 32.993 -9.284 30.033 1.00 39.24 82 LEU A CA 1
ATOM 556 C C . LEU A 1 82 ? 31.900 -9.272 31.095 1.00 40.21 82 LEU A C 1
ATOM 557 O O . LEU A 1 82 ? 30.992 -8.445 31.032 1.00 38.79 82 LEU A O 1
ATOM 562 N N . ALA A 1 83 ? 31.980 -10.189 32.056 1.00 41.75 83 ALA A N 1
ATOM 563 C CA . ALA A 1 83 ? 30.918 -10.344 33.050 1.00 43.35 83 ALA A CA 1
ATOM 564 C C . ALA A 1 83 ? 31.019 -9.207 34.063 1.00 45.52 83 ALA A C 1
ATOM 565 O O . ALA A 1 83 ? 31.648 -9.349 35.104 1.00 49.77 83 ALA A O 1
ATOM 567 N N . CYS A 1 84 ? 30.412 -8.073 33.730 1.00 48.30 84 CYS A N 1
ATOM 568 C CA . CYS A 1 84 ? 30.365 -6.919 34.617 1.00 45.95 84 CYS A CA 1
ATOM 569 C C . CYS A 1 84 ? 29.034 -6.868 35.367 1.00 48.04 84 CYS A C 1
ATOM 570 O O . CYS A 1 84 ? 28.016 -7.395 34.899 1.00 45.24 84 CYS A O 1
ATOM 573 N N . SER A 1 85 ? 29.032 -6.222 36.528 1.00 46.92 85 SER A N 1
ATOM 574 C CA . SER A 1 85 ? 27.774 -5.973 37.230 1.00 47.26 85 SER A CA 1
ATOM 575 C C . SER A 1 85 ? 27.009 -4.858 36.500 1.00 45.81 85 SER A C 1
ATOM 576 O O . SER A 1 85 ? 27.586 -4.110 35.703 1.00 45.47 85 SER A O 1
ATOM 579 N N . ALA A 1 86 ? 25.708 -4.785 36.754 1.00 43.02 86 ALA A N 1
ATOM 580 C CA . ALA A 1 86 ? 24.848 -3.725 36.228 1.00 43.51 86 ALA A CA 1
ATOM 581 C C . ALA A 1 86 ? 25.330 -2.344 36.664 1.00 42.99 86 ALA A C 1
ATOM 582 O O . ALA A 1 86 ? 25.227 -1.356 35.931 1.00 44.02 86 ALA A O 1
ATOM 584 N N . GLU A 1 87 ? 25.847 -2.315 37.882 1.00 44.61 87 GLU A N 1
ATOM 585 C CA A GLU A 1 87 ? 26.402 -1.112 38.490 0.50 45.35 87 GLU A CA 1
ATOM 586 C CA B GLU A 1 87 ? 26.419 -1.123 38.490 0.50 43.41 87 GLU A CA 1
ATOM 587 C C . GLU A 1 87 ? 27.652 -0.637 37.717 1.00 44.08 87 GLU A C 1
ATOM 588 O O . GLU A 1 87 ? 27.805 0.564 37.421 1.00 42.99 87 GLU A O 1
ATOM 599 N N . GLU A 1 88 ? 28.538 -1.579 37.389 1.00 44.05 88 GLU A N 1
ATOM 600 C CA . GLU A 1 88 ? 29.739 -1.306 36.586 1.00 41.63 88 GLU A CA 1
ATOM 601 C C . GLU A 1 88 ? 29.357 -0.827 35.186 1.00 40.98 88 GLU A C 1
ATOM 602 O O . GLU A 1 88 ? 29.926 0.139 34.679 1.00 39.32 88 GLU A O 1
ATOM 608 N N . VAL A 1 89 ? 28.354 -1.470 34.589 1.00 41.90 89 VAL A N 1
ATOM 609 C CA . VAL A 1 89 ? 27.905 -1.118 33.241 1.00 40.45 89 VAL A CA 1
ATOM 610 C C . VAL A 1 89 ? 27.226 0.265 33.174 1.00 40.35 89 VAL A C 1
ATOM 611 O O . VAL A 1 89 ? 27.542 1.082 32.299 1.00 40.30 89 VAL A O 1
ATOM 615 N N . HIS A 1 90 ? 26.294 0.522 34.087 1.00 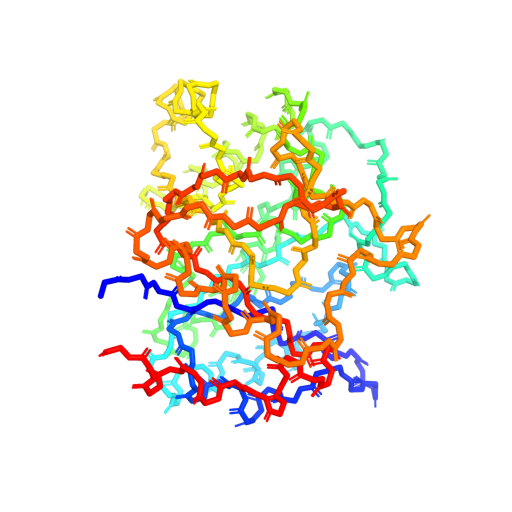38.81 90 HIS A N 1
ATOM 616 C CA . HIS A 1 90 ? 25.711 1.852 34.225 1.00 40.04 90 HIS A CA 1
ATOM 617 C C . HIS A 1 90 ? 26.782 2.943 34.209 1.00 41.15 90 HIS A C 1
ATOM 618 O O . HIS A 1 90 ? 26.718 3.860 33.404 1.00 43.26 90 HIS A O 1
ATOM 625 N N . ALA A 1 91 ? 27.779 2.815 35.082 1.00 41.26 91 ALA A N 1
ATOM 626 C CA . ALA A 1 91 ? 28.804 3.840 35.253 1.00 41.93 91 ALA A CA 1
ATOM 627 C C . ALA A 1 91 ? 29.735 4.002 34.041 1.00 41.74 91 ALA A C 1
ATOM 628 O O . ALA A 1 91 ? 30.129 5.117 33.700 1.00 37.29 91 ALA A O 1
ATOM 630 N N . MET A 1 92 ? 30.086 2.897 33.393 1.00 42.32 92 MET A N 1
ATOM 631 C CA . MET A 1 92 ? 30.982 2.966 32.238 1.00 42.03 92 MET A CA 1
ATOM 632 C C . MET A 1 92 ? 30.280 3.495 30.989 1.00 39.98 92 MET A C 1
ATOM 633 O O . MET A 1 92 ? 30.931 4.012 30.081 1.00 40.73 92 MET A O 1
ATOM 638 N N . VAL A 1 93 ? 28.960 3.351 30.931 1.00 39.82 93 VAL A N 1
ATOM 639 C CA . VAL A 1 93 ? 28.168 3.957 29.855 1.00 37.90 93 VAL A CA 1
ATOM 640 C C . VAL A 1 93 ? 28.059 5.459 30.079 1.00 39.22 93 VAL A C 1
ATOM 641 O O . VAL A 1 93 ? 28.322 6.245 29.169 1.00 41.24 93 VAL A O 1
ATOM 645 N N . LEU A 1 94 ? 27.702 5.849 31.302 1.00 39.20 94 LEU A N 1
ATOM 646 C CA . LEU A 1 94 ? 27.580 7.248 31.653 1.00 40.61 94 LEU A CA 1
ATOM 647 C C . LEU A 1 94 ? 28.898 7.989 31.402 1.00 41.37 94 LEU A C 1
ATOM 648 O O . LEU A 1 94 ? 28.912 9.093 30.836 1.00 40.94 94 LEU A O 1
ATOM 653 N N . TYR A 1 95 ? 30.000 7.375 31.840 1.00 39.23 95 TYR A N 1
ATOM 654 C CA . TYR A 1 95 ? 31.334 7.929 31.660 1.00 38.16 95 TYR A CA 1
ATOM 655 C C . TYR A 1 95 ? 31.619 8.227 30.189 1.00 37.23 95 TYR A C 1
ATOM 656 O O . TYR A 1 95 ? 32.099 9.309 29.835 1.00 38.38 95 TYR A O 1
ATOM 665 N N . GLN A 1 96 ? 31.324 7.245 29.341 1.00 35.71 96 GLN A N 1
ATOM 666 C CA . GLN A 1 96 ? 31.652 7.314 27.934 1.00 35.68 96 GLN A CA 1
ATOM 667 C C . GLN A 1 96 ? 30.781 8.301 27.167 1.00 37.14 96 GLN A C 1
ATOM 668 O O . GLN A 1 96 ? 31.270 9.023 26.290 1.00 36.77 96 GLN A O 1
ATOM 674 N N . ILE A 1 97 ? 29.495 8.341 27.502 1.00 38.18 97 ILE A N 1
ATOM 675 C CA . ILE A 1 97 ? 28.599 9.342 26.924 1.00 38.80 97 ILE A CA 1
ATOM 676 C C . ILE A 1 97 ? 29.086 10.763 27.238 1.00 40.41 97 ILE A C 1
ATOM 677 O O . ILE A 1 97 ? 29.114 11.608 26.356 1.00 42.33 97 ILE A O 1
ATOM 682 N N . GLY A 1 98 ? 29.453 11.017 28.492 1.00 39.22 98 GLY A N 1
ATOM 683 C CA . GLY A 1 98 ? 29.918 12.345 28.898 1.00 41.56 98 GLY A CA 1
ATOM 684 C C . GLY A 1 98 ? 31.246 12.749 28.265 1.00 41.03 98 GLY A C 1
ATOM 685 O O . GLY A 1 98 ? 31.447 13.916 27.929 1.00 41.84 98 GLY A O 1
ATOM 686 N N . ALA A 1 99 ? 32.152 11.784 28.099 1.00 40.54 99 ALA A N 1
ATOM 687 C CA . ALA A 1 99 ? 33.447 12.041 27.443 1.00 38.76 99 ALA A CA 1
ATOM 688 C C . ALA A 1 99 ? 33.274 12.487 25.982 1.00 39.32 99 ALA A C 1
ATOM 689 O O . ALA A 1 99 ? 33.850 13.494 25.566 1.00 38.74 99 ALA A O 1
ATOM 691 N N . LEU A 1 100 ? 32.471 11.739 25.220 1.00 38.92 100 LEU A N 1
ATOM 692 C CA . LEU A 1 100 ? 32.135 12.101 23.835 1.00 39.95 100 LEU A CA 1
ATOM 693 C C . LEU A 1 100 ? 31.350 13.402 23.746 1.00 41.60 100 LEU A C 1
ATOM 694 O O . LEU A 1 100 ? 31.652 14.260 22.897 1.00 44.21 100 LEU A O 1
ATOM 699 N N . ASP A 1 101 ? 30.358 13.565 24.623 1.00 41.06 101 ASP A N 1
ATOM 700 C CA . ASP A 1 101 ? 29.524 14.768 24.606 1.00 40.69 101 ASP A CA 1
ATOM 701 C C . ASP A 1 101 ? 30.338 16.047 24.864 1.00 41.98 101 ASP A C 1
ATOM 702 O O . ASP A 1 101 ? 29.934 17.132 24.433 1.00 40.95 101 ASP A O 1
ATOM 707 N N . ALA A 1 102 ? 31.469 15.922 25.562 1.00 39.68 102 ALA A N 1
ATOM 708 C CA . ALA A 1 102 ? 32.336 17.074 25.805 1.00 40.41 102 ALA A CA 1
ATOM 709 C C . ALA A 1 102 ? 32.842 17.622 24.479 1.00 42.09 102 ALA A C 1
ATOM 710 O O . ALA A 1 102 ? 32.889 18.840 24.290 1.00 44.96 102 ALA A O 1
ATOM 712 N N . PHE A 1 103 ? 33.198 16.721 23.559 1.00 40.76 103 PHE A N 1
ATOM 713 C CA . PHE A 1 103 ? 33.676 17.131 22.245 1.00 41.72 103 PHE A CA 1
ATOM 714 C C . PHE A 1 103 ? 32.536 17.663 21.387 1.00 43.87 103 PHE A C 1
ATOM 715 O O . PHE A 1 103 ? 32.708 18.663 20.692 1.00 46.72 103 PHE A O 1
ATOM 723 N N . CYS A 1 104 ? 31.372 17.022 21.471 1.00 43.64 104 CYS A N 1
ATOM 724 C CA . CYS A 1 104 ? 30.191 17.451 20.715 1.00 46.08 104 CYS A CA 1
ATOM 725 C C . CYS A 1 104 ? 29.828 18.896 21.022 1.00 48.57 104 CYS A C 1
ATOM 726 O O . CYS A 1 104 ? 29.691 19.707 20.105 1.00 50.80 104 CYS A O 1
ATOM 729 N N . ARG A 1 105 ? 29.723 19.225 22.307 1.00 49.96 105 ARG A N 1
ATOM 730 C CA . ARG A 1 105 ? 29.324 20.576 22.732 1.00 53.90 105 ARG A CA 1
ATOM 731 C C . ARG A 1 105 ? 30.356 21.664 22.410 1.00 52.92 105 ARG A C 1
ATOM 732 O O . ARG A 1 105 ? 29.988 22.791 22.076 1.00 51.28 105 ARG A O 1
ATOM 740 N N . SER A 1 106 ? 31.639 21.329 22.487 1.00 52.00 106 SER A N 1
ATOM 741 C CA . SER A 1 106 ? 32.687 22.255 22.036 1.00 54.11 106 SER A CA 1
ATOM 742 C C . SER A 1 106 ? 32.537 22.565 20.530 1.00 53.89 106 SER A C 1
ATOM 743 O O . SER A 1 106 ? 33.041 23.578 20.047 1.00 54.86 106 SER A O 1
ATOM 746 N N . LEU A 1 107 ? 31.835 21.688 19.811 1.00 54.46 107 LEU A N 1
ATOM 747 C CA . LEU A 1 107 ? 31.564 21.859 18.383 1.00 56.07 107 LEU A CA 1
ATOM 748 C C . LEU A 1 107 ? 30.077 22.145 18.111 1.00 54.95 107 LEU A C 1
ATOM 749 O O . LEU A 1 107 ? 29.586 21.940 17.003 1.00 54.23 107 LEU A O 1
ATOM 754 N N . GLY A 1 108 ? 29.368 22.619 19.131 1.00 57.50 108 GLY A N 1
ATOM 755 C CA . GLY A 1 108 ? 28.021 23.178 18.958 1.00 59.43 108 GLY A CA 1
ATOM 756 C C . GLY A 1 108 ? 26.917 22.170 18.694 1.00 59.91 108 GLY A C 1
ATOM 757 O O . GLY A 1 108 ? 25.817 22.543 18.274 1.00 62.45 108 GLY A O 1
ATOM 758 N N . THR A 1 109 ? 27.203 20.895 18.934 1.00 54.57 109 THR A N 1
ATOM 759 C CA . THR A 1 109 ? 26.207 19.842 18.768 1.00 54.24 109 THR A CA 1
ATOM 760 C C . THR A 1 109 ? 26.140 19.018 20.058 1.00 53.10 109 THR A C 1
ATOM 761 O O . THR A 1 109 ? 26.588 19.472 21.112 1.00 51.56 109 THR A O 1
ATOM 765 N N . GLN A 1 110 ? 25.564 17.826 19.981 1.00 51.47 110 GLN A N 1
ATOM 766 C CA . GLN A 1 110 ? 25.426 16.973 21.152 1.00 51.05 110 GLN A CA 1
ATOM 767 C C . GLN A 1 110 ? 25.282 15.542 20.702 1.00 48.21 110 GLN A C 1
ATOM 768 O O . GLN A 1 110 ? 24.911 15.282 19.559 1.00 49.10 110 GLN A O 1
ATOM 774 N N . VAL A 1 111 ? 25.571 14.618 21.613 1.00 47.70 111 VA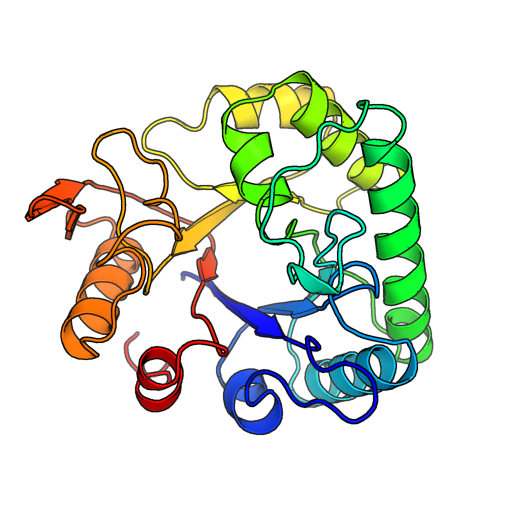L A N 1
ATOM 775 C CA . VAL A 1 111 ? 25.254 13.193 21.419 1.00 44.40 111 VAL A CA 1
ATOM 776 C C . VAL A 1 111 ? 23.745 13.011 21.202 1.00 45.24 111 VAL A C 1
ATOM 777 O O . VAL A 1 111 ? 22.942 13.428 22.034 1.00 45.71 111 VAL A O 1
ATOM 781 N N . ALA A 1 112 ? 23.376 12.416 20.068 1.00 44.58 112 ALA A N 1
ATOM 782 C CA . ALA A 1 112 ? 21.971 12.338 19.632 1.00 46.35 112 ALA A CA 1
ATOM 783 C C . ALA A 1 112 ? 21.328 10.996 19.939 1.00 45.92 112 ALA A C 1
ATOM 784 O O . ALA A 1 112 ? 20.110 10.895 19.963 1.00 46.67 112 ALA A O 1
ATOM 786 N N . TYR A 1 113 ? 22.144 9.966 20.157 1.00 46.08 113 TYR A N 1
ATOM 787 C CA . TYR A 1 113 ? 21.648 8.655 20.606 1.00 45.57 113 TYR A CA 1
ATOM 788 C C . TYR A 1 113 ? 22.816 7.846 21.179 1.00 43.30 113 TYR A C 1
ATOM 789 O O . TYR A 1 113 ? 23.963 8.291 21.151 1.00 44.22 113 TYR A O 1
ATOM 798 N N . VAL A 1 114 ? 22.517 6.658 21.691 1.00 44.54 114 VAL A N 1
ATOM 799 C CA . VAL A 1 114 ? 23.540 5.719 22.170 1.00 42.69 114 VAL A CA 1
ATOM 800 C C . VAL A 1 114 ? 23.380 4.364 21.469 1.00 43.33 114 VAL A C 1
ATOM 801 O O . VAL A 1 114 ? 22.282 3.796 21.442 1.00 45.76 114 VAL A O 1
ATOM 805 N N . LYS A 1 115 ? 24.473 3.872 20.880 1.00 43.28 115 LYS A N 1
ATOM 806 C CA . LYS A 1 115 ? 24.559 2.494 20.385 1.00 41.16 115 LYS A CA 1
ATOM 807 C C . LYS A 1 115 ? 25.732 1.752 21.030 1.00 39.23 115 LYS A C 1
ATOM 808 O O . LYS A 1 115 ? 26.877 1.931 20.637 1.00 38.43 115 LYS A O 1
ATOM 814 N N . PRO A 1 116 ? 25.443 0.865 21.989 1.00 39.47 116 PRO A N 1
ATOM 815 C CA . PRO A 1 116 ? 26.493 0.013 22.525 1.00 38.25 116 PRO A CA 1
ATOM 816 C C . PRO A 1 116 ? 27.297 -0.707 21.421 1.00 38.03 116 PRO A C 1
ATOM 817 O O . PRO A 1 116 ? 26.753 -1.017 20.343 1.00 34.96 116 PRO A O 1
ATOM 821 N N . HIS A 1 117 ? 28.582 -0.944 21.695 1.00 37.69 117 HIS A N 1
ATOM 822 C CA . HIS A 1 117 ? 29.491 -1.603 20.754 1.00 39.25 117 HIS A CA 1
ATOM 823 C C . HIS A 1 117 ? 29.731 -3.050 21.152 1.00 40.76 117 HIS A C 1
ATOM 824 O O . HIS A 1 117 ? 29.714 -3.381 22.336 1.00 42.76 117 HIS A O 1
ATOM 831 N N . GLY A 1 118 ? 29.986 -3.898 20.160 1.00 40.65 118 GLY A N 1
ATOM 832 C CA . GLY A 1 118 ? 30.619 -5.194 20.391 1.00 39.66 118 GLY A CA 1
ATOM 833 C C . GLY A 1 118 ? 29.792 -6.131 21.252 1.00 40.35 118 GLY A C 1
ATOM 834 O O . GLY A 1 118 ? 28.577 -6.167 21.128 1.00 40.59 118 GLY A O 1
ATOM 835 N N . ALA A 1 119 ? 30.448 -6.872 22.140 1.00 39.98 119 ALA A N 1
ATOM 836 C CA . ALA A 1 119 ? 29.750 -7.849 22.982 1.00 42.10 119 ALA A CA 1
ATOM 837 C C . ALA A 1 119 ? 28.683 -7.203 23.878 1.00 42.78 119 ALA A C 1
ATOM 838 O O . ALA A 1 119 ? 27.669 -7.823 24.170 1.00 45.61 119 ALA A O 1
ATOM 840 N N . LEU A 1 120 ? 28.916 -5.971 24.317 1.00 40.29 120 LEU A N 1
ATOM 841 C CA . LEU A 1 120 ? 27.950 -5.276 25.145 1.00 40.37 120 LEU A CA 1
ATOM 842 C C . LEU A 1 120 ? 26.604 -5.197 24.422 1.00 42.96 120 LEU A C 1
ATOM 843 O O . LEU A 1 120 ? 25.584 -5.515 25.003 1.00 44.30 120 LEU A O 1
ATOM 848 N N . TYR A 1 121 ? 26.618 -4.796 23.151 1.00 44.71 121 TYR A N 1
ATOM 849 C CA . TYR A 1 121 ? 25.391 -4.670 22.335 1.00 46.66 121 TYR A CA 1
ATOM 850 C C . TYR A 1 121 ? 24.632 -5.978 22.252 1.00 48.07 121 TYR A C 1
ATOM 851 O O . TYR A 1 121 ? 23.412 -6.010 22.416 1.00 50.77 121 TYR A O 1
ATOM 860 N N . ASN A 1 122 ? 25.358 -7.054 21.982 1.00 48.76 122 ASN A N 1
ATOM 861 C CA . ASN A 1 122 ? 24.748 -8.368 21.902 1.00 53.19 122 ASN A CA 1
ATOM 862 C C . ASN A 1 122 ? 24.323 -8.921 23.262 1.00 50.49 122 ASN A C 1
ATOM 863 O O . ASN A 1 122 ? 23.319 -9.607 23.344 1.00 55.35 122 ASN A O 1
ATOM 868 N N . ASP A 1 123 ? 25.044 -8.596 24.330 1.00 50.51 123 ASP A N 1
ATOM 869 C CA . ASP A 1 123 ? 24.663 -9.058 25.675 1.00 49.65 123 ASP A CA 1
ATOM 870 C C . ASP A 1 123 ? 23.345 -8.425 26.160 1.00 49.81 123 ASP A C 1
ATOM 871 O O . ASP A 1 123 ? 22.669 -8.969 27.023 1.00 52.62 123 ASP A O 1
ATOM 876 N N . LEU A 1 124 ? 23.000 -7.267 25.619 1.00 49.73 124 LEU A N 1
ATOM 877 C CA . LEU A 1 124 ? 21.750 -6.609 25.959 1.00 52.27 124 LEU A CA 1
ATOM 878 C C . LEU A 1 124 ? 20.542 -7.345 25.394 1.00 53.41 124 LEU A C 1
ATOM 879 O O . LEU A 1 124 ? 19.458 -7.255 25.946 1.00 52.12 124 LEU A O 1
ATOM 884 N N . VAL A 1 125 ? 20.738 -8.080 24.303 1.00 56.90 125 VAL A N 1
ATOM 885 C CA . VAL A 1 125 ? 19.646 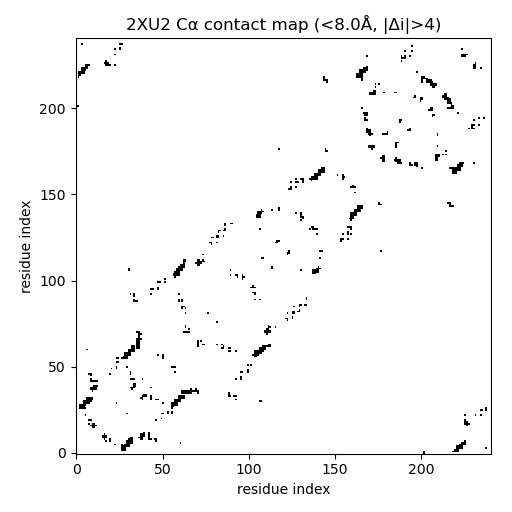-8.812 23.664 1.00 56.80 125 VAL A CA 1
ATOM 886 C C . VAL A 1 125 ? 19.095 -9.929 24.563 1.00 56.38 125 VAL A C 1
ATOM 887 O O . VAL A 1 125 ? 17.910 -10.239 24.496 1.00 60.02 125 VAL A O 1
ATOM 891 N N . GLY A 1 126 ? 19.937 -10.495 25.422 1.00 55.45 126 GLY A N 1
ATOM 892 C CA . GLY A 1 126 ? 19.524 -11.577 26.318 1.00 55.14 126 GLY A CA 1
ATOM 893 C C . GLY A 1 126 ? 19.513 -11.256 27.808 1.00 56.12 126 GLY A C 1
ATOM 894 O O . GLY A 1 126 ? 19.077 -12.086 28.596 1.00 59.89 126 GLY A O 1
ATOM 895 N N . ASP A 1 127 ? 19.972 -10.066 28.209 1.00 58.26 127 ASP A N 1
ATOM 896 C CA . ASP A 1 127 ? 20.117 -9.731 29.640 1.00 58.11 127 ASP A CA 1
ATOM 897 C C . ASP A 1 127 ? 19.323 -8.477 30.046 1.00 59.49 127 ASP A C 1
ATOM 898 O O . ASP A 1 127 ? 19.743 -7.338 29.779 1.00 58.94 127 ASP A O 1
ATOM 903 N N . ASP A 1 128 ? 18.191 -8.712 30.712 1.00 57.64 128 ASP A N 1
ATOM 904 C CA . ASP A 1 128 ? 17.280 -7.663 31.184 1.00 57.31 128 ASP A CA 1
ATOM 905 C C . ASP A 1 128 ? 17.951 -6.687 32.152 1.00 58.90 128 ASP A C 1
ATOM 906 O O . ASP A 1 128 ? 17.716 -5.472 32.089 1.00 56.21 128 ASP A O 1
ATOM 911 N N . GLU A 1 129 ? 18.786 -7.223 33.037 1.00 55.89 129 GLU A N 1
ATOM 912 C CA . GLU A 1 129 ? 19.430 -6.426 34.061 1.00 55.76 129 GLU A CA 1
ATOM 913 C C . GLU A 1 129 ? 20.468 -5.469 33.466 1.00 50.79 129 GLU A C 1
ATOM 914 O O . GLU A 1 129 ? 20.605 -4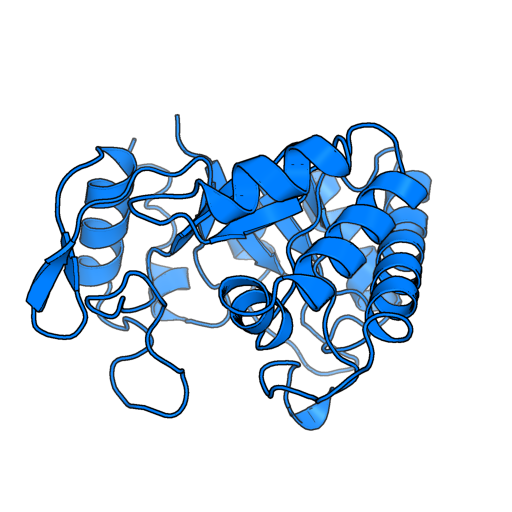.349 33.943 1.00 50.03 129 GLU A O 1
ATOM 920 N N . LEU A 1 130 ? 21.174 -5.902 32.418 1.00 49.60 130 LEU A N 1
ATOM 921 C CA . LEU A 1 130 ? 22.128 -5.046 31.698 1.00 48.98 130 LEU A CA 1
ATOM 922 C C . LEU A 1 130 ? 21.427 -4.008 30.831 1.00 47.44 130 LEU A C 1
ATOM 923 O O . LEU A 1 130 ? 21.866 -2.860 30.755 1.00 48.87 130 LEU A O 1
ATOM 928 N N . LEU A 1 131 ? 20.330 -4.393 30.195 1.00 48.22 131 LEU A N 1
ATOM 929 C CA . LEU A 1 131 ? 19.571 -3.451 29.370 1.00 48.01 131 LEU A CA 1
ATOM 930 C C . LEU A 1 131 ? 18.947 -2.352 30.250 1.00 50.03 131 LEU A C 1
ATOM 931 O O . LEU A 1 131 ? 18.963 -1.174 29.871 1.00 45.22 131 LEU A O 1
ATOM 936 N N . ARG A 1 132 ? 18.421 -2.740 31.419 1.00 50.43 132 ARG A N 1
ATOM 937 C CA . ARG A 1 132 ? 17.910 -1.770 32.399 1.00 51.68 132 ARG A CA 1
ATOM 938 C C . ARG A 1 132 ? 18.991 -0.794 32.852 1.00 50.97 132 ARG A C 1
ATOM 939 O O . ARG A 1 132 ? 18.727 0.385 33.060 1.00 50.50 132 ARG A O 1
ATOM 947 N N . ALA A 1 133 ? 20.195 -1.313 33.055 1.00 48.86 133 ALA A N 1
ATOM 948 C CA . ALA A 1 133 ? 21.292 -0.507 33.531 1.00 48.09 133 ALA A CA 1
ATOM 949 C C . ALA A 1 133 ? 21.682 0.476 32.423 1.00 46.21 133 ALA A C 1
ATOM 950 O O . ALA A 1 133 ? 21.824 1.671 32.683 1.00 44.40 133 ALA A O 1
ATOM 952 N N . VAL A 1 134 ? 21.799 -0.030 31.190 1.00 43.58 134 VAL A N 1
ATOM 953 C CA . VAL A 1 134 ? 22.102 0.810 30.022 1.00 43.91 134 VAL A CA 1
ATOM 954 C C . VAL A 1 134 ? 21.003 1.856 29.738 1.00 44.39 134 VAL A C 1
ATOM 955 O O . VAL A 1 134 ? 21.313 3.012 29.453 1.00 43.84 134 VAL A O 1
ATOM 959 N N . LEU A 1 135 ? 19.733 1.450 29.818 1.00 44.33 135 LEU A N 1
ATOM 960 C CA . LEU A 1 135 ? 18.627 2.378 29.632 1.00 45.53 135 LEU A CA 1
ATOM 961 C C . LEU A 1 135 ? 18.668 3.491 30.674 1.00 47.12 135 LEU A C 1
ATOM 962 O O . LEU A 1 135 ? 18.450 4.654 30.356 1.00 49.66 135 LEU A O 1
ATOM 967 N N . ASP A 1 136 ? 18.948 3.126 31.918 1.00 50.23 136 ASP A N 1
ATOM 968 C CA . ASP A 1 136 ? 18.984 4.091 33.026 1.00 50.59 136 ASP A CA 1
ATOM 969 C C . ASP A 1 136 ? 20.166 5.075 32.888 1.00 48.42 136 ASP A C 1
ATOM 970 O O . ASP A 1 136 ? 20.052 6.241 33.271 1.00 49.02 136 ASP A O 1
ATOM 975 N N . ALA A 1 137 ? 21.287 4.614 32.344 1.00 45.42 137 ALA A N 1
ATOM 976 C CA . ALA A 1 137 ? 22.423 5.513 32.068 1.00 46.19 137 ALA A CA 1
ATOM 977 C C . ALA A 1 137 ? 22.015 6.546 31.026 1.00 45.52 137 ALA A C 1
ATOM 978 O O . ALA A 1 137 ? 22.301 7.721 31.188 1.00 45.84 137 ALA A O 1
ATOM 980 N N . CYS A 1 138 ? 21.300 6.114 29.990 1.00 45.85 138 CYS A N 1
ATOM 981 C CA . CYS A 1 138 ? 20.780 7.046 28.977 1.00 46.60 138 CYS A CA 1
ATOM 982 C C . CYS A 1 138 ? 19.853 8.119 29.560 1.00 48.36 138 CYS A C 1
ATOM 983 O O . CYS A 1 138 ? 19.998 9.310 29.249 1.00 48.74 138 CYS A O 1
ATOM 986 N N . ALA A 1 139 ? 18.906 7.687 30.395 1.00 47.51 139 ALA A N 1
ATOM 987 C CA . ALA A 1 139 ? 17.970 8.594 31.063 1.00 49.98 139 ALA A CA 1
ATOM 988 C C . ALA A 1 139 ? 18.663 9.550 32.053 1.00 50.65 139 ALA A C 1
ATOM 989 O O . ALA A 1 139 ? 18.331 10.733 32.118 1.00 56.24 139 ALA A O 1
ATOM 991 N N . ALA A 1 140 ? 19.617 9.032 32.818 1.00 49.60 140 ALA A N 1
ATOM 992 C CA . ALA A 1 140 ? 20.412 9.859 33.731 1.00 49.36 140 ALA A CA 1
ATOM 993 C C . ALA A 1 140 ? 21.165 10.956 32.984 1.00 48.62 140 ALA A C 1
ATOM 994 O O . ALA A 1 140 ? 21.288 12.069 33.478 1.00 49.69 140 ALA A O 1
ATOM 996 N N . TYR A 1 141 ? 21.671 10.649 31.793 1.00 48.36 141 TYR A N 1
ATOM 997 C CA . TYR A 1 141 ? 22.447 11.643 31.061 1.00 46.69 141 TYR A CA 1
ATOM 998 C C . TYR A 1 141 ? 21.564 12.746 30.469 1.00 47.76 141 TYR A C 1
ATOM 999 O O . TYR A 1 141 ? 21.795 13.918 30.736 1.00 51.69 141 TYR A O 1
ATOM 1008 N N . ARG A 1 142 ? 20.556 12.386 29.681 1.00 48.20 142 ARG A N 1
ATOM 1009 C CA . ARG A 1 142 ? 19.645 13.393 29.138 1.00 51.26 142 ARG A CA 1
ATOM 1010 C C . ARG A 1 142 ? 18.257 12.857 28.766 1.00 51.21 142 ARG A C 1
ATOM 1011 O O . ARG A 1 142 ? 18.128 11.887 28.020 1.00 50.74 142 ARG A O 1
ATOM 1019 N N . LYS A 1 143 ? 17.233 13.509 29.309 1.00 52.73 143 LYS A N 1
ATOM 1020 C CA . LYS A 1 143 ? 15.843 13.318 28.899 1.00 58.15 143 LYS A CA 1
ATOM 1021 C C . LYS A 1 143 ? 15.729 13.256 27.361 1.00 54.89 143 LYS A C 1
ATOM 1022 O O . LYS A 1 143 ? 16.155 14.180 26.663 1.00 54.40 143 LYS A O 1
ATOM 1028 N N . GLY A 1 144 ? 15.176 12.160 26.843 1.00 51.78 144 GLY A N 1
ATOM 1029 C CA . GLY A 1 144 ? 14.965 12.009 25.401 1.00 52.58 144 GLY A CA 1
ATOM 1030 C C . GLY A 1 144 ? 16.063 11.325 24.587 1.00 52.30 144 GLY A C 1
ATOM 1031 O O . GLY A 1 144 ? 15.858 11.074 23.401 1.00 52.76 144 GLY A O 1
ATOM 1032 N N . LEU A 1 145 ? 17.209 11.020 25.207 1.00 47.36 145 LEU A N 1
ATOM 1033 C CA . LEU A 1 145 ? 18.356 10.401 24.516 1.00 45.96 145 LEU A CA 1
ATOM 1034 C C . LEU A 1 145 ? 18.038 8.939 24.181 1.00 46.84 145 LEU A C 1
ATOM 1035 O O . LEU A 1 145 ? 17.885 8.115 25.091 1.00 47.64 145 LEU A O 1
ATOM 1040 N N . PRO A 1 146 ? 17.912 8.613 22.881 1.00 47.60 146 PRO A N 1
ATOM 1041 C CA . PRO A 1 146 ? 17.506 7.264 22.519 1.00 48.34 146 PRO A CA 1
ATOM 1042 C C . PRO A 1 146 ? 18.616 6.232 22.653 1.00 45.74 146 PRO A C 1
ATOM 1043 O O . PRO A 1 146 ? 19.802 6.565 22.499 1.00 46.55 146 PRO A O 1
ATOM 1047 N N . LEU A 1 147 ? 18.211 5.000 22.941 1.00 40.87 147 LEU A N 1
ATOM 1048 C CA . LEU A 1 147 ? 19.080 3.826 22.860 1.00 40.13 147 LEU A CA 1
ATOM 1049 C C . LEU A 1 147 ? 18.770 3.055 21.578 1.00 41.82 147 LEU A C 1
ATOM 1050 O O . LEU A 1 147 ? 17.597 2.831 21.233 1.00 41.79 147 LEU A O 1
ATOM 1055 N N . MET A 1 148 ? 19.815 2.640 20.874 1.00 44.07 148 MET A N 1
ATOM 1056 C CA . MET A 1 148 ? 19.647 1.819 19.687 1.00 45.09 148 MET A CA 1
ATOM 1057 C C . MET A 1 148 ? 19.813 0.349 20.059 1.00 45.91 148 MET A C 1
ATOM 1058 O O . MET A 1 148 ? 20.810 -0.039 20.689 1.00 43.19 148 MET A O 1
ATOM 1063 N N . VAL A 1 149 ? 18.820 -0.462 19.697 1.00 45.36 149 VAL A N 1
ATOM 1064 C CA . VAL A 1 149 ? 18.866 -1.878 20.011 1.00 47.27 149 VAL A CA 1
ATOM 1065 C C . VAL A 1 149 ? 18.561 -2.750 18.778 1.00 50.21 149 VAL A C 1
ATOM 1066 O O . VAL A 1 149 ? 18.144 -2.252 17.731 1.00 50.40 149 VAL A O 1
ATOM 1070 N N . LEU A 1 150 ? 18.803 -4.051 18.918 1.00 50.70 150 LEU A N 1
ATOM 1071 C CA . LEU A 1 150 ? 18.657 -4.996 17.814 1.00 50.58 150 LEU A CA 1
ATOM 1072 C C . LEU A 1 150 ? 17.193 -5.210 17.477 1.00 50.13 150 LEU A C 1
ATOM 1073 O O . LEU A 1 150 ? 16.420 -5.660 18.323 1.00 52.29 150 LEU A O 1
ATOM 1078 N N . ALA A 1 151 ? 16.814 -4.875 16.246 1.00 51.23 151 ALA A N 1
ATOM 1079 C CA . ALA A 1 151 ? 15.475 -5.191 15.749 1.00 52.21 151 ALA A CA 1
ATOM 1080 C C . ALA A 1 151 ? 15.294 -6.702 15.708 1.00 54.76 151 ALA A C 1
ATOM 1081 O O . ALA A 1 151 ? 16.207 -7.444 15.316 1.00 54.31 151 ALA A O 1
ATOM 1083 N N . LEU A 1 152 ? 14.121 -7.139 16.159 1.00 57.50 152 LEU A N 1
ATOM 1084 C CA . LEU A 1 152 ? 13.714 -8.534 16.141 1.00 60.86 152 LEU A CA 1
ATOM 1085 C C . LEU A 1 152 ? 12.313 -8.598 15.531 1.00 65.64 152 LEU A C 1
ATOM 1086 O O . LEU A 1 152 ? 11.670 -7.561 15.312 1.00 62.72 152 LEU A O 1
ATOM 1091 N N . ALA A 1 153 ? 11.844 -9.810 15.257 1.00 67.97 153 ALA A N 1
ATOM 1092 C CA . ALA A 1 153 ? 10.448 -10.017 14.868 1.00 72.80 153 ALA A CA 1
ATOM 1093 C C . ALA A 1 153 ? 9.534 -9.413 15.938 1.00 73.35 153 ALA A C 1
ATOM 1094 O O . ALA A 1 153 ? 8.642 -8.627 15.622 1.00 75.93 153 ALA A O 1
ATOM 1096 N N . ASP A 1 154 ? 9.786 -9.776 17.197 1.00 72.98 154 ASP A N 1
ATOM 1097 C CA . ASP A 1 154 ? 9.055 -9.248 18.349 1.00 74.61 154 ASP A CA 1
ATOM 1098 C C . ASP A 1 154 ? 10.043 -8.502 19.239 1.00 71.28 154 ASP A C 1
ATOM 1099 O O . ASP A 1 154 ? 10.985 -9.108 19.760 1.00 70.50 154 ASP A O 1
ATOM 1104 N N . ASN A 1 155 ? 9.845 -7.190 19.386 1.00 69.76 155 ASN A N 1
ATOM 1105 C CA . ASN A 1 155 ? 10.695 -6.354 20.260 1.00 65.31 155 ASN A CA 1
ATOM 1106 C C . ASN A 1 155 ? 9.968 -5.969 21.552 1.00 66.47 155 ASN A C 1
ATOM 1107 O O . ASN A 1 155 ? 10.246 -4.925 22.149 1.00 61.56 155 ASN A O 1
ATOM 1112 N N . GLY A 1 156 ? 9.048 -6.834 21.983 1.00 69.43 156 GLY A N 1
ATOM 1113 C CA . GLY A 1 156 ? 8.210 -6.583 23.151 1.00 70.07 156 GLY A CA 1
ATOM 1114 C C . GLY A 1 156 ? 8.939 -6.428 24.475 1.00 67.53 156 GLY A C 1
ATOM 1115 O O . GLY A 1 156 ? 8.501 -5.646 25.326 1.00 66.70 156 GLY A O 1
ATOM 1116 N N . ARG A 1 157 ? 10.031 -7.171 24.673 1.00 66.26 157 ARG A N 1
ATOM 1117 C CA . ARG A 1 157 ? 10.765 -7.091 25.941 1.00 65.71 157 ARG A CA 1
ATOM 1118 C C . ARG A 1 157 ? 11.462 -5.756 26.024 1.00 62.55 157 ARG A C 1
ATOM 1119 O O . ARG A 1 157 ? 11.481 -5.138 27.082 1.00 65.95 157 ARG A O 1
ATOM 1127 N N . GLU A 1 158 ? 12.001 -5.297 24.898 1.00 60.50 158 GLU A N 1
ATOM 1128 C CA . GLU A 1 158 ? 12.769 -4.061 24.871 1.00 60.50 158 GLU A CA 1
ATOM 1129 C C . GLU A 1 158 ? 11.849 -2.858 24.991 1.00 60.41 158 GLU A C 1
ATOM 1130 O O . GLU A 1 158 ? 12.163 -1.900 25.702 1.00 59.43 158 GLU A O 1
ATOM 1136 N N . LEU A 1 159 ? 10.720 -2.903 24.286 1.00 63.12 159 LEU A N 1
ATOM 1137 C CA . LEU A 1 159 ? 9.713 -1.845 24.380 1.00 63.10 159 LEU A CA 1
ATOM 1138 C C . LEU A 1 159 ? 9.231 -1.667 25.819 1.00 62.68 159 LEU A C 1
ATOM 1139 O O . LEU A 1 159 ? 9.090 -0.545 26.283 1.00 59.47 159 LEU A O 1
ATOM 1144 N N . GLU A 1 160 ? 8.998 -2.771 26.525 1.00 64.75 160 GLU A N 1
ATOM 1145 C CA . GLU A 1 160 ? 8.526 -2.706 27.912 1.00 68.21 160 GLU A CA 1
ATOM 1146 C C . GLU A 1 160 ? 9.557 -2.090 28.870 1.00 64.70 160 GLU A C 1
ATOM 1147 O O . GLU A 1 160 ? 9.201 -1.258 29.699 1.00 63.18 160 GLU A O 1
ATOM 1153 N N . LEU A 1 161 ? 10.818 -2.506 28.774 1.00 60.63 161 LEU A N 1
ATOM 1154 C CA . LEU A 1 161 ? 11.857 -1.964 29.662 1.00 60.88 161 LEU A CA 1
ATOM 1155 C C . LEU A 1 161 ? 12.150 -0.485 29.338 1.00 58.67 161 LEU A C 1
ATOM 1156 O O . LEU A 1 161 ? 12.308 0.337 30.245 1.00 56.52 161 LEU A O 1
ATOM 1161 N N . ALA A 1 162 ? 12.188 -0.152 28.047 1.00 57.56 162 ALA A N 1
ATOM 1162 C CA . ALA A 1 162 ? 12.361 1.233 27.601 1.00 55.46 162 ALA A CA 1
ATOM 1163 C C . ALA A 1 162 ? 11.253 2.147 28.119 1.00 57.23 162 ALA A C 1
ATOM 1164 O O . ALA A 1 162 ? 11.483 3.336 28.386 1.00 57.40 162 ALA A O 1
ATOM 1166 N N . ASP A 1 163 ? 10.056 1.583 28.253 1.00 62.35 163 ASP A N 1
ATOM 1167 C CA . ASP A 1 163 ? 8.893 2.305 28.754 1.00 64.44 163 ASP A CA 1
ATOM 1168 C C . ASP A 1 163 ? 9.057 2.609 30.238 1.00 64.26 163 ASP A C 1
ATOM 1169 O O . ASP A 1 163 ? 8.838 3.749 30.659 1.00 65.14 163 ASP A O 1
ATOM 1174 N N . GLU A 1 164 ? 9.451 1.594 31.014 1.00 61.18 164 GLU A N 1
ATOM 1175 C CA . GLU A 1 164 ? 9.783 1.755 32.437 1.00 61.88 164 GLU A CA 1
ATOM 1176 C C . GLU A 1 164 ? 10.849 2.823 32.708 1.00 56.04 164 GLU A C 1
ATOM 1177 O O . GLU A 1 164 ? 10.823 3.480 33.751 1.00 57.37 164 GLU A O 1
ATOM 1183 N N . ALA A 1 165 ? 11.798 2.975 31.789 1.00 53.13 165 ALA A N 1
ATOM 1184 C CA . ALA A 1 165 ? 12.900 3.946 31.947 1.00 51.29 165 ALA A CA 1
ATOM 1185 C C . ALA A 1 165 ? 12.597 5.275 31.254 1.00 51.54 165 ALA A C 1
ATOM 1186 O O . ALA A 1 165 ? 13.288 6.272 31.482 1.00 50.85 165 ALA A O 1
ATOM 1188 N N . ASP A 1 166 ? 11.555 5.269 30.419 1.00 54.95 166 ASP A N 1
ATOM 1189 C CA . ASP A 1 166 ? 11.144 6.413 29.609 1.00 55.34 166 ASP A CA 1
ATOM 1190 C C . ASP A 1 166 ? 12.276 6.865 28.682 1.00 53.74 166 ASP A C 1
ATOM 1191 O O . ASP A 1 166 ? 12.571 8.054 28.563 1.00 50.12 166 ASP A O 1
ATOM 1196 N N . VAL A 1 167 ? 12.897 5.884 28.031 1.00 53.77 167 VAL A N 1
ATOM 1197 C CA . VAL A 1 167 ? 13.922 6.121 27.018 1.00 53.19 167 VAL A CA 1
ATOM 1198 C C . VAL A 1 167 ? 13.378 5.706 25.637 1.00 49.67 167 VAL A C 1
ATOM 1199 O O . VAL A 1 167 ? 12.894 4.590 25.482 1.00 48.49 167 VAL A O 1
ATOM 1203 N N . PRO A 1 168 ? 13.467 6.596 24.634 1.00 49.06 168 PRO A N 1
ATOM 1204 C CA . PRO A 1 168 ? 13.087 6.166 23.289 1.00 51.47 168 PRO A CA 1
ATOM 1205 C C . PRO A 1 168 ? 14.034 5.091 22.757 1.00 49.90 168 PRO A C 1
ATOM 1206 O O . PRO A 1 168 ? 15.196 5.045 23.150 1.00 48.71 168 PRO A O 1
ATOM 1210 N N . LEU A 1 169 ? 13.527 4.241 21.872 1.00 50.94 169 LEU A N 1
ATOM 1211 C CA . LEU A 1 169 ? 14.302 3.162 21.279 1.00 50.17 169 LEU A CA 1
ATOM 1212 C C . LEU A 1 169 ? 14.440 3.356 19.781 1.00 52.62 169 LEU A C 1
ATOM 1213 O O . LEU A 1 169 ? 13.503 3.826 19.124 1.00 55.89 169 LEU A O 1
ATOM 1218 N N . LEU A 1 170 ? 15.623 3.029 19.254 1.00 49.74 170 LEU A N 1
ATOM 1219 C CA . LEU A 1 170 ? 15.819 2.940 17.809 1.00 50.97 170 LEU A CA 1
ATOM 1220 C C . LEU A 1 170 ? 16.119 1.482 17.478 1.00 51.67 170 LEU A C 1
ATOM 1221 O O . LEU A 1 170 ? 17.017 0.862 18.070 1.00 46.13 170 LEU A O 1
ATOM 1226 N N . PHE A 1 171 ? 15.343 0.929 16.554 1.00 50.86 171 PHE A N 1
ATOM 1227 C CA . PHE A 1 171 ? 15.508 -0.465 16.185 1.00 52.43 171 PHE A CA 1
ATOM 1228 C C . PHE A 1 171 ? 16.449 -0.569 14.994 1.00 51.65 171 PHE A C 1
ATOM 1229 O O . PHE A 1 171 ? 16.238 0.062 13.958 1.00 51.97 171 PHE A O 1
ATOM 1237 N N . GLU A 1 172 ? 17.521 -1.335 15.191 1.00 50.01 172 GLU A N 1
ATOM 1238 C CA . GLU A 1 172 ? 18.613 -1.436 14.233 1.00 48.02 172 GLU A CA 1
ATOM 1239 C C . GLU A 1 172 ? 18.693 -2.825 13.587 1.00 48.10 172 GLU A C 1
ATOM 1240 O O . GLU A 1 172 ? 18.582 -3.846 14.265 1.00 50.90 172 GLU A O 1
ATOM 1246 N N . ALA A 1 173 ? 18.923 -2.836 12.281 1.00 47.68 173 ALA A N 1
ATOM 1247 C CA . ALA A 1 173 ? 19.237 -4.046 11.544 1.00 49.41 173 ALA A CA 1
ATOM 1248 C C . ALA A 1 173 ? 20.605 -3.875 10.880 1.00 49.62 173 ALA A C 1
ATOM 1249 O O . ALA A 1 173 ? 21.156 -2.759 10.796 1.00 50.21 173 ALA A O 1
ATOM 1251 N N . PHE A 1 174 ? 21.134 -4.988 10.392 1.00 51.08 174 PHE A N 1
ATOM 1252 C CA . PHE A 1 174 ? 22.494 -5.054 9.873 1.00 52.26 174 PHE A CA 1
ATOM 1253 C C . PHE A 1 174 ? 22.502 -5.571 8.428 1.00 52.80 174 PHE A C 1
ATOM 1254 O O . PHE A 1 174 ? 21.868 -6.593 8.105 1.00 55.79 174 PHE A O 1
ATOM 1262 N N . ALA A 1 175 ? 23.214 -4.851 7.567 1.00 51.05 175 ALA A N 1
ATOM 1263 C CA . ALA A 1 175 ? 23.327 -5.200 6.161 1.00 52.92 175 ALA A CA 1
ATOM 1264 C C . ALA A 1 175 ? 24.364 -6.299 5.921 1.00 53.31 175 ALA A C 1
ATOM 1265 O O . ALA A 1 175 ? 24.176 -7.142 5.046 1.00 56.55 175 ALA A O 1
ATOM 1267 N N . ASP A 1 176 ? 25.440 -6.290 6.708 1.00 54.97 176 ASP A N 1
ATOM 1268 C CA . ASP A 1 176 ? 26.636 -7.113 6.446 1.00 57.52 176 ASP A CA 1
ATOM 1269 C C . ASP A 1 176 ? 26.926 -8.164 7.526 1.00 58.46 176 ASP A C 1
ATOM 1270 O O . ASP A 1 176 ? 28.082 -8.573 7.719 1.00 58.75 176 ASP A O 1
ATOM 1275 N N . ARG A 1 177 ? 25.887 -8.579 8.243 1.00 54.91 177 ARG A N 1
ATOM 1276 C CA . ARG A 1 177 ? 26.022 -9.617 9.249 1.00 55.73 177 ARG A CA 1
ATOM 1277 C C . ARG A 1 177 ? 24.970 -10.680 8.970 1.00 55.08 177 ARG A C 1
ATOM 1278 O O . ARG A 1 177 ? 23.849 -10.363 8.551 1.00 52.31 177 ARG A O 1
ATOM 1286 N N . ALA A 1 178 ? 25.346 -11.941 9.156 1.00 54.73 178 ALA A N 1
ATOM 1287 C CA . ALA A 1 178 ? 24.413 -13.058 8.968 1.00 55.58 178 ALA A CA 1
ATOM 1288 C C . ALA A 1 178 ? 23.571 -13.203 10.224 1.00 54.81 178 ALA A C 1
ATOM 1289 O O . ALA A 1 178 ? 24.092 -13.093 11.331 1.00 54.44 178 ALA A O 1
ATOM 1291 N N . TYR A 1 179 ? 22.275 -13.452 10.041 1.00 54.97 179 TYR A N 1
ATOM 1292 C CA . TYR A 1 179 ? 21.341 -13.600 11.151 1.00 54.38 179 TYR A CA 1
ATOM 1293 C C . TYR A 1 179 ? 21.125 -15.072 11.444 1.00 55.95 179 TYR A C 1
ATOM 1294 O O . TYR A 1 179 ? 21.105 -15.892 10.528 1.00 60.72 179 TYR A O 1
ATOM 1303 N N . LEU A 1 180 ? 20.959 -15.406 12.719 1.00 55.34 180 LEU A N 1
ATOM 1304 C CA . LEU A 1 180 ? 20.551 -16.752 13.108 1.00 58.03 180 LEU A CA 1
ATOM 1305 C C . LEU A 1 180 ? 19.036 -16.828 12.987 1.00 60.36 180 LEU A C 1
ATOM 1306 O O . LEU A 1 180 ? 18.376 -15.788 12.958 1.00 58.27 180 LEU A O 1
ATOM 1311 N N . PRO A 1 181 ? 18.478 -18.054 12.907 1.00 65.39 181 PRO A N 1
ATOM 1312 C CA . PRO A 1 181 ? 17.020 -18.235 12.819 1.00 68.13 181 PRO A CA 1
ATOM 1313 C C . PRO A 1 181 ? 16.257 -17.518 13.927 1.00 67.23 181 PRO A C 1
ATOM 1314 O O . PRO A 1 181 ? 15.167 -17.022 13.691 1.00 71.26 181 PRO A O 1
ATOM 1318 N N . ASP A 1 182 ? 16.846 -17.458 15.119 1.00 68.21 182 ASP A N 1
ATOM 1319 C CA . ASP A 1 182 ? 16.189 -16.883 16.297 1.00 69.25 182 ASP A CA 1
ATOM 1320 C C . ASP A 1 182 ? 16.201 -15.349 16.352 1.00 65.49 182 ASP A C 1
ATOM 1321 O O . ASP A 1 182 ? 15.699 -14.772 17.316 1.00 64.78 182 ASP A O 1
ATOM 1326 N N . GLY A 1 183 ? 16.778 -14.698 15.338 1.00 64.49 183 GLY A N 1
ATOM 1327 C CA . GLY A 1 183 ? 16.770 -13.230 15.237 1.00 61.14 183 GLY A CA 1
ATOM 1328 C C . GLY A 1 183 ? 18.068 -12.558 15.660 1.00 60.44 183 GLY A C 1
ATOM 1329 O O . GLY A 1 183 ? 18.296 -11.393 15.333 1.00 57.16 183 GLY A O 1
ATOM 1330 N N . ARG A 1 184 ? 18.906 -13.290 16.397 1.00 60.70 184 ARG A N 1
ATOM 1331 C CA . ARG A 1 184 ? 20.212 -12.802 16.812 1.00 61.71 184 ARG A CA 1
ATOM 1332 C C . ARG A 1 184 ? 21.181 -12.843 15.653 1.00 58.09 184 ARG A C 1
ATOM 1333 O O . ARG A 1 184 ? 20.957 -13.532 14.659 1.00 58.54 184 ARG A O 1
ATOM 1341 N N . LEU A 1 185 ? 22.264 -12.093 15.791 1.00 57.40 185 LEU A N 1
ATOM 1342 C CA . LEU A 1 185 ? 23.345 -12.103 14.814 1.00 55.82 185 LEU A CA 1
ATOM 1343 C C . LEU A 1 185 ? 24.278 -13.290 15.048 1.00 58.68 185 LEU A C 1
ATOM 1344 O O . LEU A 1 185 ? 24.498 -13.700 16.193 1.00 57.48 185 LEU A O 1
ATOM 1349 N N . ALA A 1 186 ? 24.821 -13.843 13.961 1.00 58.88 186 ALA A N 1
ATOM 1350 C CA . ALA A 1 186 ? 25.751 -14.959 14.069 1.00 61.47 186 ALA A CA 1
ATOM 1351 C C . ALA A 1 186 ? 27.000 -14.458 14.783 1.00 62.83 186 ALA A C 1
ATOM 1352 O O . ALA A 1 186 ? 27.535 -13.403 14.427 1.00 60.02 186 ALA A O 1
ATOM 1354 N N . PRO A 1 187 ? 27.450 -15.192 15.814 1.00 66.43 187 PRO A N 1
ATOM 1355 C CA . PRO A 1 187 ? 28.673 -14.788 16.519 1.00 69.05 187 PRO A CA 1
ATOM 1356 C C . PRO A 1 187 ? 29.863 -14.690 15.566 1.00 68.82 187 PRO A C 1
ATOM 1357 O O . PRO A 1 187 ? 29.992 -15.509 14.657 1.00 70.33 187 PRO A O 1
ATOM 1361 N N . ARG A 1 188 ? 30.715 -13.692 15.775 1.00 70.65 188 ARG A N 1
ATOM 1362 C CA . ARG A 1 188 ? 31.906 -13.502 14.946 1.00 72.23 188 ARG A CA 1
ATOM 1363 C C . ARG A 1 188 ? 32.904 -14.660 15.052 1.00 77.68 188 ARG A C 1
ATOM 1364 O O . ARG A 1 188 ? 33.648 -14.909 14.108 1.00 80.94 188 ARG A O 1
ATOM 1372 N N . ARG A 1 189 ? 32.904 -15.381 16.173 1.00 84.03 189 ARG A N 1
ATOM 1373 C CA . ARG A 1 189 ? 33.787 -16.544 16.348 1.00 90.01 189 ARG A CA 1
ATOM 1374 C C . ARG A 1 189 ? 33.303 -17.769 15.548 1.00 95.25 189 ARG A C 1
ATOM 1375 O O . ARG A 1 189 ? 33.275 -18.889 16.063 1.00 100.69 189 ARG A O 1
ATOM 1377 N N . LEU A 1 190 ? 32.953 -17.548 14.281 1.00 97.03 190 LEU A N 1
ATOM 1378 C CA . LEU A 1 190 ? 32.336 -18.566 13.430 1.00 99.88 190 LEU A CA 1
ATOM 1379 C C . LEU A 1 190 ? 32.271 -18.039 11.994 1.00 99.15 190 LEU A C 1
ATOM 1380 O O . LEU A 1 190 ? 31.754 -16.946 11.757 1.00 92.03 190 LEU A O 1
ATOM 1385 N N . GLY A 1 191 ? 32.783 -18.819 11.043 1.00 103.22 191 GLY A N 1
ATOM 1386 C CA . GLY A 1 191 ? 32.808 -18.417 9.633 1.00 102.40 191 GLY A CA 1
ATOM 1387 C C . GLY A 1 191 ? 31.440 -18.079 9.060 1.00 101.01 191 GLY A C 1
ATOM 1388 O O . GLY A 1 191 ? 30.433 -18.695 9.426 1.00 106.14 191 GLY A O 1
ATOM 1389 N N . GLY A 1 192 ? 31.407 -17.095 8.160 1.00 94.69 192 GLY A N 1
ATOM 1390 C CA . GLY A 1 192 ? 30.164 -16.659 7.508 1.00 87.59 192 GLY A CA 1
ATOM 1391 C C . GLY A 1 192 ? 29.364 -15.638 8.302 1.00 81.47 192 GLY A C 1
ATOM 1392 O O . GLY A 1 192 ? 28.269 -15.250 7.885 1.00 81.19 192 GLY A O 1
ATOM 1393 N N . ALA A 1 193 ? 29.914 -15.198 9.436 1.00 73.55 193 ALA A N 1
ATOM 1394 C CA . ALA A 1 193 ? 29.251 -14.243 10.322 1.00 68.18 193 ALA A CA 1
ATOM 1395 C C . ALA A 1 193 ? 29.168 -12.828 9.719 1.00 65.09 193 ALA A C 1
ATOM 1396 O O . ALA A 1 193 ? 28.226 -12.080 10.000 1.00 57.01 193 ALA A O 1
ATOM 1398 N N . VAL A 1 194 ? 30.169 -12.466 8.915 1.00 63.85 194 VAL A N 1
ATOM 1399 C CA . VAL A 1 194 ? 30.179 -11.202 8.181 1.00 61.87 194 VAL A CA 1
ATOM 1400 C C . VAL A 1 194 ? 30.057 -11.511 6.688 1.00 62.66 194 VAL A C 1
ATOM 1401 O O . VAL A 1 194 ? 30.768 -12.379 6.175 1.00 66.03 194 VAL A O 1
ATOM 1405 N N . HIS A 1 195 ? 29.151 -10.817 5.997 1.00 63.09 195 HIS A N 1
ATOM 1406 C CA . HIS A 1 195 ? 29.040 -10.935 4.536 1.00 63.61 195 HIS A CA 1
ATOM 1407 C C . HIS A 1 195 ? 30.222 -10.249 3.850 1.00 66.94 195 HIS A C 1
ATOM 1408 O O . HIS A 1 195 ? 30.500 -9.069 4.104 1.00 66.35 195 HIS A O 1
ATOM 1415 N N . HIS A 1 196 ? 30.914 -10.998 2.993 1.00 69.91 196 HIS A N 1
ATOM 1416 C CA . HIS A 1 196 ? 31.976 -10.448 2.152 1.00 73.23 196 HIS A CA 1
ATOM 1417 C C . HIS A 1 196 ? 31.574 -10.441 0.672 1.00 73.13 196 HIS A C 1
ATOM 1418 O O . HIS A 1 196 ? 32.345 -9.995 -0.172 1.00 75.54 196 HIS A O 1
ATOM 1425 N N . ASP A 1 197 ? 30.378 -10.941 0.362 1.00 72.50 197 ASP A N 1
ATOM 1426 C CA . ASP A 1 197 ? 29.816 -10.843 -0.983 1.00 73.75 197 ASP A CA 1
ATOM 1427 C C . ASP A 1 197 ? 29.066 -9.511 -1.047 1.00 70.36 197 ASP A C 1
ATOM 1428 O O . ASP A 1 197 ? 28.090 -9.322 -0.318 1.00 61.20 197 ASP A O 1
ATOM 1433 N N . PRO A 1 198 ? 29.532 -8.572 -1.896 1.00 73.09 198 PRO A N 1
ATOM 1434 C CA . PRO A 1 198 ? 28.871 -7.264 -1.944 1.00 72.81 198 PRO A CA 1
ATOM 1435 C C . PRO A 1 198 ? 27.394 -7.358 -2.339 1.00 72.68 198 PRO A C 1
ATOM 1436 O O . PRO A 1 198 ? 26.551 -6.685 -1.747 1.00 71.70 198 PRO A O 1
ATOM 1440 N N . GLN A 1 199 ? 27.088 -8.203 -3.317 1.00 74.44 199 GLN A N 1
ATOM 1441 C CA . GLN A 1 199 ? 25.716 -8.376 -3.774 1.00 77.53 199 GLN A CA 1
ATOM 1442 C C . GLN A 1 199 ? 24.820 -8.916 -2.662 1.00 72.70 199 GLN A C 1
ATOM 1443 O O . GLN A 1 199 ? 23.660 -8.529 -2.565 1.00 73.28 199 GLN A O 1
ATOM 1449 N N . ARG A 1 200 ? 25.357 -9.807 -1.831 1.00 71.33 200 ARG A N 1
ATOM 1450 C CA . ARG A 1 200 ? 24.625 -10.329 -0.674 1.00 71.86 200 ARG A CA 1
ATOM 1451 C C . ARG A 1 200 ? 24.294 -9.206 0.309 1.00 68.44 200 ARG A C 1
ATOM 1452 O O . ARG A 1 200 ? 23.205 -9.190 0.897 1.00 65.37 200 ARG A O 1
ATOM 1460 N N . ILE A 1 201 ? 25.231 -8.269 0.471 1.00 63.94 201 ILE A N 1
ATOM 1461 C CA . ILE A 1 201 ? 25.057 -7.143 1.383 1.00 61.06 201 ILE A CA 1
ATOM 1462 C C . ILE A 1 201 ? 23.963 -6.202 0.870 1.00 59.86 201 ILE A C 1
ATOM 1463 O O . ILE A 1 201 ? 23.086 -5.786 1.625 1.00 53.95 201 ILE A O 1
ATOM 1468 N N . ILE A 1 202 ? 24.022 -5.876 -0.416 1.00 61.61 202 ILE A N 1
ATOM 1469 C CA . ILE A 1 202 ? 23.029 -4.995 -1.028 1.00 66.91 202 ILE A CA 1
ATOM 1470 C C . ILE A 1 202 ? 21.618 -5.584 -0.909 1.00 67.20 202 ILE A C 1
ATOM 1471 O O . ILE A 1 202 ? 20.680 -4.891 -0.512 1.00 65.50 202 ILE A O 1
ATOM 1476 N N . GLU A 1 203 ? 21.487 -6.870 -1.229 1.00 69.29 203 GLU A N 1
ATOM 1477 C CA . GLU A 1 203 ? 20.192 -7.556 -1.189 1.00 66.92 203 GLU A CA 1
ATOM 1478 C C . GLU A 1 203 ? 19.602 -7.644 0.213 1.00 63.23 203 GLU A C 1
ATOM 1479 O O . GLU A 1 203 ? 18.396 -7.448 0.388 1.00 60.77 203 GLU A O 1
ATOM 1485 N N . GLN A 1 204 ? 20.442 -7.930 1.209 1.00 60.60 204 GLN A N 1
ATOM 1486 C CA . GLN A 1 204 ? 19.966 -8.032 2.590 1.00 58.51 204 GLN A CA 1
ATOM 1487 C C . GLN A 1 204 ? 19.503 -6.669 3.097 1.00 55.15 204 GLN A C 1
ATOM 1488 O O . GLN A 1 204 ? 18.461 -6.572 3.739 1.00 56.84 204 GLN A O 1
ATOM 1494 N N . ALA A 1 205 ? 20.293 -5.639 2.797 1.00 53.59 205 ALA A N 1
ATOM 1495 C CA . ALA A 1 205 ? 19.975 -4.245 3.098 1.00 53.44 205 ALA A CA 1
ATOM 1496 C C . ALA A 1 205 ? 18.629 -3.795 2.535 1.00 55.97 205 ALA A C 1
ATOM 1497 O O . ALA A 1 205 ? 17.842 -3.164 3.236 1.00 58.67 205 ALA A O 1
ATOM 1499 N N . LEU A 1 206 ? 18.373 -4.107 1.267 1.00 59.12 206 LEU A N 1
ATOM 1500 C CA . LEU A 1 206 ? 17.131 -3.676 0.594 1.00 61.26 206 LEU A CA 1
ATOM 1501 C C . LEU A 1 206 ? 15.914 -4.513 0.990 1.00 60.69 206 LEU A C 1
ATOM 1502 O O . LEU A 1 206 ? 14.786 -4.014 0.958 1.00 61.06 206 LEU A O 1
ATOM 1507 N N . ALA A 1 207 ? 16.135 -5.777 1.346 1.00 58.04 207 ALA A N 1
ATOM 1508 C CA . ALA A 1 207 ? 15.072 -6.594 1.916 1.00 57.59 207 ALA A CA 1
ATOM 1509 C C . ALA A 1 207 ? 14.607 -5.991 3.238 1.00 56.82 207 ALA A C 1
ATOM 1510 O O . ALA A 1 207 ? 13.408 -5.894 3.477 1.00 58.06 207 ALA A O 1
ATOM 1512 N N . ILE A 1 208 ? 15.552 -5.554 4.074 1.00 58.47 208 ILE A N 1
ATOM 1513 C CA . ILE A 1 208 ? 15.227 -4.845 5.335 1.00 56.19 208 ILE A CA 1
ATOM 1514 C C . ILE A 1 208 ? 14.543 -3.490 5.065 1.00 56.38 208 ILE A C 1
ATOM 1515 O O . ILE A 1 208 ? 13.496 -3.179 5.647 1.00 57.52 208 ILE A O 1
ATOM 1520 N N . ALA A 1 209 ? 15.122 -2.700 4.166 1.00 55.15 209 ALA A N 1
ATOM 1521 C CA . ALA A 1 209 ? 14.534 -1.418 3.769 1.00 56.28 209 ALA A CA 1
ATOM 1522 C C . ALA A 1 209 ? 13.070 -1.548 3.330 1.00 60.52 209 ALA A C 1
ATOM 1523 O O . ALA A 1 209 ? 12.269 -0.644 3.572 1.00 62.35 209 ALA A O 1
ATOM 1525 N N . ARG A 1 210 ? 12.735 -2.671 2.692 1.00 64.17 210 ARG A N 1
ATOM 1526 C CA . ARG A 1 210 ? 11.384 -2.939 2.171 1.00 66.87 210 ARG A CA 1
ATOM 1527 C C . ARG A 1 210 ? 10.483 -3.777 3.092 1.00 65.96 210 ARG A C 1
ATOM 1528 O O . ARG A 1 210 ? 9.294 -3.940 2.816 1.00 65.40 210 ARG A O 1
ATOM 1536 N N . GLY A 1 211 ? 11.047 -4.327 4.164 1.00 65.03 211 GLY A N 1
ATOM 1537 C CA . GLY A 1 211 ? 10.311 -5.240 5.040 1.00 66.28 211 GLY A CA 1
ATOM 1538 C C . GLY A 1 211 ? 10.060 -6.602 4.406 1.00 67.83 211 GLY A C 1
ATOM 1539 O O . GLY A 1 211 ? 9.091 -7.286 4.748 1.00 68.17 211 GLY A O 1
ATOM 1540 N N . GLU A 1 212 ? 10.933 -6.988 3.477 1.00 67.52 212 GLU A N 1
ATOM 1541 C CA . GLU A 1 212 ? 10.843 -8.269 2.779 1.00 67.02 212 GLU A CA 1
ATOM 1542 C C . GLU A 1 212 ? 11.773 -9.283 3.413 1.00 63.41 212 GLU A C 1
ATOM 1543 O O . GLU A 1 212 ? 12.738 -8.923 4.092 1.00 63.93 212 GLU A O 1
ATOM 1549 N N . ALA A 1 213 ? 11.473 -10.553 3.199 1.00 62.73 213 ALA A N 1
ATOM 1550 C CA . ALA A 1 213 ? 12.293 -11.637 3.727 1.00 61.90 213 ALA A CA 1
ATOM 1551 C C . ALA A 1 213 ? 13.669 -11.658 3.058 1.00 59.62 213 ALA A C 1
ATOM 1552 O O . ALA A 1 213 ? 13.809 -11.298 1.884 1.00 59.26 213 ALA A O 1
ATOM 1554 N N . PHE A 1 214 ? 14.674 -12.084 3.814 1.00 57.39 214 PHE A N 1
ATOM 1555 C CA . PHE A 1 214 ? 16.013 -12.304 3.277 1.00 59.05 214 PHE A CA 1
ATOM 1556 C C . PHE A 1 214 ? 16.589 -13.591 3.868 1.00 60.98 214 PHE A C 1
ATOM 1557 O O . PHE A 1 214 ? 16.109 -14.067 4.899 1.00 62.19 214 PHE A O 1
ATOM 1565 N N . PRO A 1 215 ? 17.615 -14.165 3.215 1.00 62.81 215 PRO A N 1
ATOM 1566 C CA . PRO A 1 215 ? 18.166 -15.415 3.739 1.00 63.20 215 PRO A CA 1
ATOM 1567 C C . PRO A 1 215 ? 18.979 -15.213 5.023 1.00 61.31 215 PRO A C 1
ATOM 1568 O O . PRO A 1 215 ? 19.869 -14.356 5.078 1.00 54.67 215 PRO A O 1
ATOM 1572 N N . ASP A 1 216 ? 18.655 -16.006 6.040 1.00 61.54 216 ASP A N 1
ATOM 1573 C CA . ASP A 1 216 ? 19.417 -16.036 7.281 1.00 60.73 216 ASP A CA 1
ATOM 1574 C C . ASP A 1 216 ? 20.722 -16.821 7.077 1.00 63.35 216 ASP A C 1
ATOM 1575 O O . ASP A 1 216 ? 21.100 -17.122 5.939 1.00 65.02 216 ASP A O 1
ATOM 1580 N N . TYR A 1 217 ? 21.390 -17.165 8.180 1.00 67.26 217 TYR A N 1
ATOM 1581 C CA . TYR A 1 217 ? 22.659 -17.914 8.157 1.00 69.63 217 TYR A CA 1
ATOM 1582 C C . TYR A 1 217 ? 22.600 -19.223 7.388 1.00 71.08 217 TYR A C 1
ATOM 1583 O O . TYR A 1 217 ? 23.561 -19.591 6.714 1.00 72.51 217 TYR A O 1
ATOM 1592 N N . ASP A 1 218 ? 21.477 -19.927 7.509 1.00 73.77 218 ASP A N 1
ATOM 1593 C CA . ASP A 1 218 ? 21.280 -21.211 6.837 1.00 75.86 218 ASP A CA 1
ATOM 1594 C C . ASP A 1 218 ? 20.499 -21.067 5.529 1.00 75.05 218 ASP A C 1
ATOM 1595 O O . ASP A 1 218 ? 20.007 -22.061 4.997 1.00 77.77 218 ASP A O 1
ATOM 1600 N N . GLY A 1 219 ? 20.377 -19.839 5.017 1.00 70.56 219 GLY A N 1
ATOM 1601 C CA . GLY A 1 219 ? 19.645 -19.583 3.770 1.00 69.09 219 GLY A CA 1
ATOM 1602 C C . GLY A 1 219 ? 18.127 -19.651 3.871 1.00 67.64 219 GLY A C 1
ATOM 1603 O O . GLY A 1 219 ? 17.433 -19.635 2.856 1.00 66.42 219 GLY A O 1
ATOM 1604 N N . ASN A 1 220 ? 17.609 -19.720 5.093 1.00 66.78 220 ASN A N 1
ATOM 1605 C CA . ASN A 1 220 ? 16.170 -19.731 5.328 1.00 68.05 220 ASN A CA 1
ATOM 1606 C C . ASN A 1 220 ? 15.658 -18.312 5.561 1.00 65.00 220 ASN A C 1
ATOM 1607 O O . ASN A 1 220 ? 16.384 -17.474 6.087 1.00 65.28 220 ASN A O 1
ATOM 1612 N N . PRO A 1 221 ? 14.411 -18.031 5.151 1.00 66.21 221 PRO A N 1
ATOM 1613 C CA . PRO A 1 221 ? 13.946 -16.644 5.157 1.00 64.91 221 PRO A CA 1
ATOM 1614 C C . PRO A 1 221 ? 13.635 -16.056 6.543 1.00 64.57 221 PRO A C 1
ATOM 1615 O O . PRO A 1 221 ? 13.022 -16.717 7.388 1.00 66.17 221 PRO A O 1
ATOM 1619 N N . LEU A 1 222 ? 14.055 -14.805 6.736 1.00 61.87 222 LEU A N 1
ATOM 1620 C CA . LEU A 1 222 ? 13.852 -14.050 7.979 1.00 63.38 222 LEU A CA 1
ATOM 1621 C C . LEU A 1 222 ? 13.349 -12.644 7.620 1.00 60.64 222 LEU A C 1
ATOM 1622 O O . LEU A 1 222 ? 13.878 -12.020 6.703 1.00 58.27 222 LEU A O 1
ATOM 1627 N N . ARG A 1 223 ? 12.339 -12.153 8.337 1.00 60.90 223 ARG A N 1
ATOM 1628 C CA . ARG A 1 223 ? 11.736 -10.851 8.030 1.00 62.91 223 ARG A CA 1
ATOM 1629 C C . ARG A 1 223 ? 11.957 -9.843 9.155 1.00 61.71 223 ARG A C 1
ATOM 1630 O O . ARG A 1 223 ? 11.679 -10.129 10.319 1.00 63.18 223 ARG A O 1
ATOM 1638 N N . LEU A 1 224 ? 12.452 -8.661 8.794 1.00 59.33 224 LEU A N 1
ATOM 1639 C CA . LEU A 1 224 ? 12.661 -7.578 9.752 1.00 58.69 224 LEU A CA 1
ATOM 1640 C C . LEU A 1 224 ? 12.246 -6.244 9.159 1.00 58.87 224 LEU A C 1
ATOM 1641 O O . LEU A 1 224 ? 12.289 -6.046 7.941 1.00 60.09 224 LEU A O 1
ATOM 1646 N N . THR A 1 225 ? 11.850 -5.337 10.040 1.00 58.04 225 THR A N 1
ATOM 1647 C CA . THR A 1 225 ? 11.729 -3.924 9.715 1.00 59.24 225 THR A CA 1
ATOM 1648 C C . THR A 1 225 ? 12.530 -3.169 10.787 1.00 56.13 225 THR A C 1
ATOM 1649 O O . THR A 1 225 ? 12.550 -3.565 11.951 1.00 56.75 225 THR A O 1
ATOM 1653 N N . ALA A 1 226 ? 13.202 -2.096 10.396 1.00 54.26 226 ALA A N 1
ATOM 1654 C CA . ALA A 1 226 ? 14.094 -1.394 11.311 1.00 52.91 226 ALA A CA 1
ATOM 1655 C C . ALA A 1 226 ? 14.115 0.097 11.022 1.00 55.58 226 ALA A C 1
ATOM 1656 O O . ALA A 1 226 ? 13.864 0.507 9.889 1.00 56.47 226 ALA A O 1
ATOM 1658 N N . ASP A 1 227 ? 14.419 0.889 12.057 1.00 55.55 227 ASP A N 1
ATOM 1659 C CA . ASP A 1 227 ? 14.571 2.341 11.946 1.00 57.10 227 ASP A CA 1
ATOM 1660 C C . ASP A 1 227 ? 15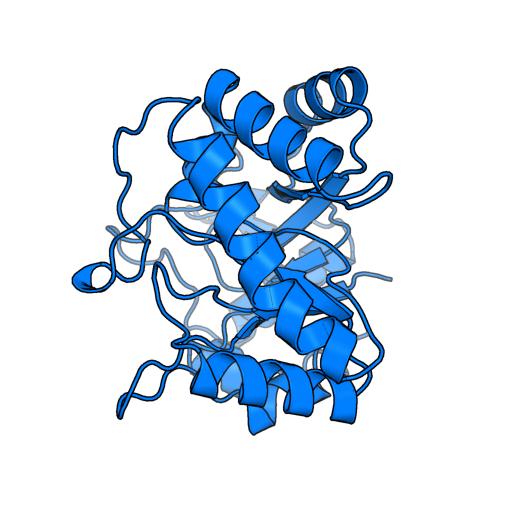.972 2.718 11.441 1.00 57.34 227 ASP A C 1
ATOM 1661 O O . ASP A 1 227 ? 16.155 3.794 10.856 1.00 56.98 227 ASP A O 1
ATOM 1666 N N . SER A 1 228 ? 16.963 1.862 11.709 1.00 54.48 228 SER A N 1
ATOM 1667 C CA . SER A 1 228 ? 18.350 2.132 11.311 1.00 52.28 228 SER A CA 1
ATOM 1668 C C . SER A 1 228 ? 19.061 0.890 10.756 1.00 48.25 228 SER A C 1
ATOM 1669 O O . SER A 1 228 ? 18.838 -0.224 11.234 1.00 45.55 228 SER A O 1
ATOM 1672 N N . LEU A 1 229 ? 19.898 1.089 9.737 1.00 47.50 229 LEU A N 1
ATOM 1673 C CA . LEU A 1 229 ? 20.615 -0.010 9.079 1.00 49.64 229 LEU A CA 1
ATOM 1674 C C . LEU A 1 229 ? 22.120 0.181 9.197 1.00 52.33 229 LEU A C 1
ATOM 1675 O O . LEU A 1 229 ? 22.669 1.171 8.687 1.00 49.18 229 LEU A O 1
ATOM 1680 N N . CYS A 1 230 ? 22.777 -0.762 9.876 1.00 51.10 230 CYS A N 1
ATOM 1681 C CA . CYS A 1 230 ? 24.227 -0.691 10.103 1.00 50.14 230 CYS A CA 1
ATOM 1682 C C . CYS A 1 230 ? 25.025 -1.297 8.960 1.00 50.23 230 CYS A C 1
ATOM 1683 O O . CYS A 1 230 ? 24.739 -2.409 8.499 1.00 44.99 230 CYS A O 1
ATOM 1686 N N . VAL A 1 231 ? 26.040 -0.545 8.546 1.00 51.00 231 VAL A N 1
ATOM 1687 C CA . VAL A 1 231 ? 27.047 -0.970 7.594 1.00 54.72 231 VAL A CA 1
ATOM 1688 C C . VAL A 1 231 ? 28.434 -0.723 8.233 1.00 55.71 231 VAL A C 1
ATOM 1689 O O . VAL A 1 231 ? 28.689 0.355 8.763 1.00 56.76 231 VAL A O 1
ATOM 1693 N N . HIS A 1 232 ? 29.307 -1.730 8.202 1.00 56.89 232 HIS A N 1
ATOM 1694 C CA . HIS A 1 232 ? 30.602 -1.672 8.889 1.00 57.30 232 HIS A CA 1
ATOM 1695 C C . HIS A 1 232 ? 31.711 -1.152 7.979 1.00 60.24 232 HIS A C 1
ATOM 1696 O O . HIS A 1 232 ? 31.906 -1.667 6.875 1.00 59.21 232 HIS A O 1
ATOM 1703 N N . GLY A 1 233 ? 32.427 -0.132 8.458 1.00 65.52 233 GLY A N 1
ATOM 1704 C CA . GLY A 1 233 ? 33.615 0.405 7.786 1.00 69.12 233 GLY A CA 1
ATOM 1705 C C . GLY A 1 233 ? 34.855 -0.444 8.023 1.00 73.35 233 GLY A C 1
ATOM 1706 O O . GLY A 1 233 ? 35.836 -0.321 7.283 1.00 72.76 233 GLY A O 1
ATOM 1707 N N . ASP A 1 234 ? 34.819 -1.276 9.073 1.00 79.07 234 ASP A N 1
ATOM 1708 C CA . ASP A 1 234 ? 35.798 -2.360 9.281 1.00 86.84 234 ASP A CA 1
ATOM 1709 C C . ASP A 1 234 ? 35.860 -3.220 8.028 1.00 86.52 234 ASP A C 1
ATOM 1710 O O . ASP A 1 234 ? 36.929 -3.457 7.461 1.00 87.96 234 ASP A O 1
ATOM 1715 N N . ASN A 1 235 ? 34.678 -3.673 7.618 1.00 80.91 235 ASN A N 1
ATOM 1716 C CA . ASN A 1 235 ? 34.498 -4.608 6.518 1.00 83.97 235 ASN A CA 1
ATOM 1717 C C . ASN A 1 235 ? 34.776 -3.893 5.181 1.00 85.83 235 ASN A C 1
ATOM 1718 O O . ASN A 1 235 ? 34.018 -2.994 4.807 1.00 87.10 235 ASN A O 1
ATOM 1723 N N . PRO A 1 236 ? 35.872 -4.268 4.471 1.00 163.48 236 PRO A N 1
ATOM 1724 C CA . PRO A 1 236 ? 36.265 -3.549 3.241 1.00 164.37 236 PRO A CA 1
ATOM 1725 C C . PRO A 1 236 ? 35.322 -3.700 2.037 1.00 168.38 236 PRO A C 1
ATOM 1726 O O . PRO A 1 236 ? 35.255 -2.795 1.202 1.00 168.49 236 PRO A O 1
ATOM 1730 N N . GLN A 1 237 ? 34.619 -4.829 1.940 1.00 171.07 237 GLN A N 1
ATOM 1731 C CA . GLN A 1 237 ? 33.630 -5.030 0.875 1.00 177.72 237 GLN A CA 1
ATOM 1732 C C . GLN A 1 237 ? 32.385 -4.190 1.147 1.00 174.02 237 GLN A C 1
ATOM 1733 O O . GLN A 1 237 ? 31.823 -3.588 0.232 1.00 180.12 237 GLN A O 1
ATOM 1739 N N . SER A 1 238 ? 31.963 -4.155 2.409 1.00 166.57 238 SER A N 1
ATOM 1740 C CA . SER A 1 238 ? 30.849 -3.308 2.840 1.00 161.64 238 SER A CA 1
ATOM 1741 C C . SER A 1 238 ? 31.189 -1.819 2.665 1.00 157.05 238 SER A C 1
ATOM 1742 O O . SER A 1 238 ? 30.295 -0.980 2.548 1.00 156.40 238 SER A O 1
ATOM 1745 N N . LEU A 1 239 ? 32.486 -1.508 2.645 1.00 153.16 239 LEU A N 1
ATOM 1746 C CA . LEU A 1 239 ? 32.976 -0.161 2.346 1.00 149.57 239 LEU A CA 1
ATOM 1747 C C . LEU A 1 239 ? 32.859 0.125 0.839 1.00 150.23 239 LEU A C 1
ATOM 1748 O O . LEU A 1 239 ? 32.202 1.081 0.429 1.00 149.31 239 LEU A O 1
ATOM 1753 N N . ALA A 1 240 ? 33.459 -0.730 0.015 1.00 152.11 240 ALA A N 1
ATOM 1754 C CA . ALA A 1 240 ? 33.486 -0.507 -1.437 1.00 154.39 240 ALA A CA 1
ATOM 1755 C C . ALA A 1 240 ? 32.127 -0.722 -2.122 1.00 159.07 240 ALA A C 1
ATOM 1756 O O . ALA A 1 240 ? 32.021 -0.617 -3.347 1.00 164.73 240 ALA A O 1
ATOM 1758 N N . VAL A 1 241 ? 31.100 -1.039 -1.336 1.00 158.89 241 VAL A N 1
ATOM 1759 C CA . VAL A 1 241 ? 29.728 -1.150 -1.824 1.00 161.07 241 VAL A CA 1
ATOM 1760 C C . VAL A 1 241 ? 28.808 -0.153 -1.108 1.00 159.87 241 VAL A C 1
ATOM 1761 O O . VAL A 1 241 ? 27.587 -0.255 -1.212 1.00 163.22 241 VAL A O 1
ATOM 1765 N N . LEU A 1 242 ? 29.386 0.814 -0.390 1.00 156.43 242 LEU A N 1
ATOM 1766 C CA . LEU A 1 242 ? 28.599 1.694 0.478 1.00 153.96 242 LEU A CA 1
ATOM 1767 C C . LEU A 1 242 ? 27.723 2.691 -0.291 1.00 156.62 242 LEU A C 1
ATOM 1768 O O . LEU A 1 242 ? 26.732 3.184 0.239 1.00 155.68 242 LEU A O 1
ATOM 1773 N N . ARG A 1 243 ? 28.053 2.961 -1.548 1.00 164.97 243 ARG A N 1
ATOM 1774 C CA . ARG A 1 243 ? 27.148 3.731 -2.419 1.00 169.53 243 ARG A CA 1
ATOM 1775 C C . ARG A 1 243 ? 25.886 2.928 -2.802 1.00 173.81 243 ARG A C 1
ATOM 1776 O O . ARG A 1 243 ? 25.480 2.877 -3.961 1.00 177.33 243 ARG A O 1
ATOM 1779 N N . ARG A 1 244 ? 25.291 2.292 -1.789 1.00 177.08 244 ARG A N 1
ATOM 1780 C CA . ARG A 1 244 ? 23.925 1.774 -1.836 1.00 178.82 244 ARG A CA 1
ATOM 1781 C C . ARG A 1 244 ? 22.998 2.760 -1.119 1.00 175.06 244 ARG A C 1
ATOM 1782 O O . ARG A 1 244 ? 21.804 2.495 -0.955 1.00 176.87 244 ARG A O 1
ATOM 1787 N N . LEU A 1 245 ? 23.567 3.882 -0.671 1.00 168.71 245 LEU A N 1
ATOM 1788 C CA . LEU A 1 245 ? 22.790 5.056 -0.278 1.00 168.48 245 LEU A CA 1
ATOM 1789 C C . LEU A 1 245 ? 21.962 5.527 -1.468 1.00 176.77 245 LEU A C 1
ATOM 1790 O O . LEU A 1 245 ? 20.812 5.949 -1.317 1.00 179.56 245 LEU A O 1
ATOM 1795 N N . ARG A 1 246 ? 22.568 5.440 -2.650 1.00 182.81 246 ARG A N 1
ATOM 1796 C CA . ARG A 1 246 ? 21.937 5.858 -3.894 1.00 189.20 246 ARG A CA 1
ATOM 1797 C C . ARG A 1 246 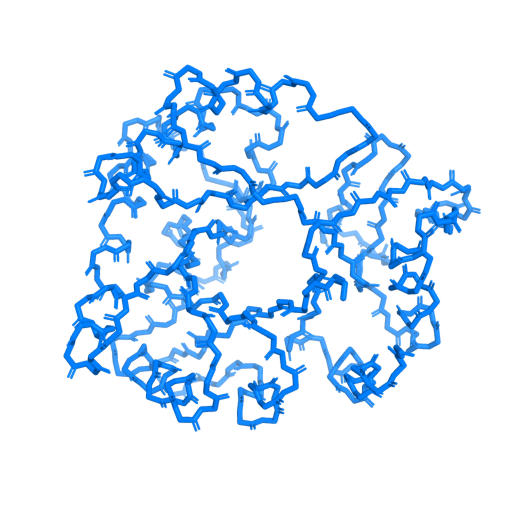? 20.763 4.947 -4.235 1.00 191.22 246 ARG A C 1
ATOM 1798 O O . ARG A 1 246 ? 19.775 5.401 -4.810 1.00 196.41 246 ARG A O 1
ATOM 1799 N N . ALA A 1 247 ? 20.864 3.670 -3.872 1.00 189.36 247 ALA A N 1
ATOM 1800 C CA . ALA A 1 247 ? 19.713 2.776 -3.942 1.00 192.49 247 ALA A CA 1
ATOM 1801 C C . ALA A 1 247 ? 18.700 3.243 -2.897 1.00 190.83 247 ALA A C 1
ATOM 1802 O O . ALA A 1 247 ? 18.911 3.084 -1.686 1.00 183.42 247 ALA A O 1
ATOM 1804 N N . ALA A 1 248 ? 17.620 3.856 -3.383 1.00 191.68 248 ALA A N 1
ATOM 1805 C CA . ALA A 1 248 ? 16.590 4.439 -2.523 1.00 191.06 248 ALA A CA 1
ATOM 1806 C C . ALA A 1 248 ? 15.648 5.309 -3.356 1.00 192.37 248 ALA A C 1
ATOM 1807 O O . ALA A 1 248 ? 15.190 4.900 -4.425 1.00 198.55 248 ALA A O 1
#

Nearest PDB structures (foldseek):
  2xu2-assembly1_A  TM=1.004E+00  e=1.613E-61  Pseudomonas aeruginosa PAO1
  1v6t-assembly1_A  TM=9.477E-01  e=8.075E-34  Pyrococcus horikoshii OT3
  2dfa-assembly1_A  TM=9.152E-01  e=1.341E-32  Thermus thermophilus HB8
  1xw8-assembly1_A-2  TM=8.970E-01  e=6.530E-25  Escherichia coli
  1xrt-assembly1_A  TM=4.565E-01  e=2.629E-02  Aquifex aeolicus

Solvent-accessible surface area: 10521 Å² total; per-residue (Å²): 149,43,69,12,0,0,11,3,1,8,20,60,55,112,184,151,69,29,39,20,96,77,1,0,66,29,11,54,8,0,0,1,0,5,28,41,3,1,0,25,93,91,19,5,82,135,6,0,64,24,0,59,187,78,75,14,44,4,0,0,1,0,0,0,71,26,89,111,14,28,0,75,128,78,76,115,26,49,13,132,102,0,45,58,16,0,59,143,0,0,24,35,0,8,55,49,0,163,90,60,75,50,84,2,37,2,0,6,1,4,20,12,0,11,62,38,6,24,71,55,66,116,16,2,117,10,0,1,72,0,0,41,65,65,75,188,40,2,24,0,1,9,3,0,34,99,114,18,35,72,5,101,117,10,5,114,126,30,121,10,62,24,38,36,0,0,8,0,0,10,2,0,31,84,83,6,107,13,0,68,93,105,89,60,50,4,24,13,109,82,60,100,57,0,46,98,1,4,48,11,3,45,161,16,90,45,6,61,4,75,93,51,86,103,25,147,4,99,19,62,0,7,0,0,11,7,38,12,84,64,0,29,98,19,2,98,18,74,70,45,139

Secondary structure (DSSP, 8-state):
-PEEEEEE---BTTB--S-HHHHGGG-SEEEEE-SSSS--HHHHHHHHHHHHHTTPEEEEE---S-TTTTT-S-----HHHHHHHHHHHHHHHHHHHHHTT----EE---HHHHHHHHH-HHHHHHHHHHHHHH-TT-PEEEE--S--HHHHHHHHHHT--EEEEEESSBPBPTTSSBPPSSSTTSB---HHHHHHHHHHHHHT-EEE-TTS-EEE---SEEE--SSSHHHHHT-TTSS--

CATH classification: 3.20.20.370

B-factor: mean 59.6, std 27.06, range [32.0, 198.55]

Foldseek 3Di:
DAFEEEEDLFAADPGDFFDLLQQLLLGQEYAHEQPQQGHDLVSLLVSLVSNLVNVHAYAHAFAHRDNPVSRQDDDPDALVVLLVRLLNRLVSSQVSQVVVPHGHQAYEYDHVLQQVCVPDLSNLLSNLLSQLVNDQAHAYEHEFFPDPPSNVVSCVVSVHHYFYEDELFAAADPRRHTDRPVDPPGGHLDLVSSLVSVVCQVVQHWAQHSVGDTDGTHGNYYYQYSNRVSSSVNSVCSVVD

Sequence (241 aa):
RILLNCDMGESFGAWRMGDDVHSMPLVDQANLACGFHAGDPLTMRRAVELAVRHGVSIGAHPAYPDLSGFGRRSLACSAEEEVHAMVLYQIGALDAFCRSLGTQVAYVKPHGALYNDLVGDDELLRAVLDACAAYRKGLPLMVLALADNGRELELADEADVPLLFEAFADRAYLPDGRLAPRRLGGAVHHDPQRIIEQALAIARGEAFPDYDGNPLRLTADSLCVHGDNPQSLAVLRRLRAA

InterPro domains:
  IPR005501 LamB/YcsF/PxpA-like [MF_00691] (7-251)
  IPR005501 LamB/YcsF/PxpA-like [NF003814] (7-249)
  IPR005501 LamB/YcsF/PxpA-like [PF03746] (8-248)
  IPR005501 LamB/YcsF/PxpA-like [PTHR30292] (7-249)
  IPR011330 Glycoside hydrolase/deacetylase, beta/alpha-barrel [SSF88713] (7-249)

Organism: Pseudomonas aeruginosa (strain ATCC 15692 / DSM 22644 / CIP 104116 / JCM 14847 / LMG 12228 / 1C / PRS 101 / PAO1) (NCBI:txid208964)

Radius of gyration: 16.58 Å; Cα contacts (8 Å, |Δi|>4): 508; chains: 1; bounding box: 41×44×42 Å